Protein 6FSN (pdb70)

Secondary structure (DSSP, 8-state):
--EEEEE---SHHHHHHHHHHHHHHHHT--S-EEEEEEGGGS-HHHHHHHHHHHHHHT-EEEEE--PPPTTSPP-SSHHHHHHHHHHS-TTTSS-TT--EEEEE-TT-EE-S-THHHHTS--TT-SEEEEEPP---GGGGGG-GGGSHHHHHHHTT---EEEEEEEEEHHHHHHTTHHHHHHHHHHHHTTSTTS-TTHHHHHHHHHTTTS-EEE--GGG-B-TTTS-GGGGGG-SEE-----TTT---HHHHHHHH-TTHHHHHHHHHHHHHHHH-

Structure (mmCIF, N/CA/C/O backbone):
data_6FSN
#
_entry.id   6FSN
#
_cell.length_a   118.832
_cell.length_b   118.832
_cell.length_c   68.754
_cell.angle_alpha   90.00
_cell.angle_beta   90.00
_cell.angle_gamma   120.00
#
_symmetry.space_group_name_H-M   'H 3'
#
loop_
_entity.id
_entity.type
_entity.pdbx_description
1 polymer 'UDP-glucose-glycoprotein glucosyltransferase-like protein'
2 non-polymer 2-acetamido-2-deoxy-beta-D-glucopyranose
3 non-polymer 'CALCIUM ION'
4 non-polymer "URIDINE-5'-DIPHOSPHATE-GLUCOSE"
5 non-polymer 1,2-ETHANEDIOL
6 non-polymer 'TRIETHYLENE GLYCOL'
7 water water
#
loop_
_atom_site.group_PDB
_atom_site.id
_atom_site.type_symbol
_atom_site.label_atom_id
_atom_site.label_alt_id
_atom_site.label_comp_id
_atom_site.label_asym_id
_atom_site.label_entity_id
_atom_site.label_seq_id
_atom_site.pdbx_PDB_ins_code
_atom_site.Cartn_x
_atom_site.Cartn_y
_atom_site.Cartn_z
_atom_site.occupancy
_atom_site.B_iso_or_equiv
_atom_site.auth_seq_id
_atom_site.auth_comp_id
_atom_site.auth_asym_id
_atom_site.auth_atom_id
_atom_site.pdbx_PDB_model_num
ATOM 1 N N . ALA A 1 15 ? -49.342 21.627 -5.331 1.00 27.31 1198 ALA A N 1
ATOM 2 C CA . ALA A 1 15 ? -48.615 21.710 -6.593 1.00 25.81 1198 ALA A CA 1
ATOM 3 C C . ALA A 1 15 ? -48.263 20.295 -7.043 1.00 25.97 1198 ALA A C 1
ATOM 4 O O . ALA A 1 15 ? -48.360 19.357 -6.265 1.00 22.55 1198 ALA A O 1
ATOM 10 N N . GLU A 1 16 ? -47.875 20.150 -8.306 1.00 22.97 1199 GLU A N 1
ATOM 11 C CA . GLU A 1 16 ? -47.483 18.844 -8.858 1.00 22.75 1199 GLU A CA 1
ATOM 12 C C . GLU A 1 16 ? -46.113 18.440 -8.282 1.00 22.92 1199 GLU A C 1
ATOM 13 O O . GLU A 1 16 ? -45.915 17.260 -8.043 1.00 20.20 1199 GLU A O 1
ATOM 25 N N . ILE A 1 17 ? -45.165 19.410 -8.134 1.00 18.94 1200 ILE A N 1
ATOM 26 C CA . ILE A 1 17 ? -43.822 19.179 -7.583 1.00 16.46 1200 ILE A CA 1
ATOM 27 C C . ILE A 1 17 ? -43.771 19.957 -6.262 1.00 20.66 1200 ILE A C 1
ATOM 28 O O . ILE A 1 17 ? -44.000 21.170 -6.278 1.00 22.16 1200 ILE A O 1
ATOM 44 N N . ASN A 1 18 ? -43.458 19.280 -5.153 1.00 17.71 1201 ASN A N 1
ATOM 45 C CA . ASN A 1 18 ? -43.247 19.949 -3.855 1.00 17.81 1201 ASN A CA 1
ATOM 46 C C . ASN A 1 18 ? -41.843 19.667 -3.379 1.00 18.78 1201 ASN A C 1
ATOM 47 O O . ASN A 1 18 ? -41.469 18.516 -3.259 1.00 18.23 1201 ASN A O 1
ATOM 58 N N . ILE A 1 19 ? -41.068 20.729 -3.173 1.00 16.58 1202 ILE A N 1
ATOM 59 C CA . ILE A 1 19 ? -39.664 20.612 -2.784 1.00 15.21 1202 ILE A CA 1
ATOM 60 C C . ILE A 1 19 ? -39.471 21.340 -1.469 1.00 18.95 1202 ILE A C 1
ATOM 61 O O . ILE A 1 19 ? -39.949 22.463 -1.367 1.00 19.73 1202 ILE A O 1
ATOM 77 N N . PHE A 1 20 ? -38.722 20.771 -0.529 1.00 15.56 1203 PHE A N 1
ATOM 78 C CA . PHE A 1 20 ? -38.322 21.517 0.647 1.00 16.96 1203 PHE A CA 1
ATOM 79 C C . PHE A 1 20 ? -36.813 21.582 0.694 1.00 19.61 1203 PHE A C 1
ATOM 80 O O . PHE A 1 20 ? -36.094 20.755 0.128 1.00 17.80 1203 PHE A O 1
ATOM 97 N N . SER A 1 21 ? -36.321 22.557 1.429 1.00 18.06 1204 SER A N 1
ATOM 98 C CA . SER A 1 21 ? -34.886 22.717 1.576 1.00 17.13 1204 SER A CA 1
ATOM 99 C C . SER A 1 21 ? -34.641 23.464 2.892 1.00 21.48 1204 SER A C 1
ATOM 100 O O . SER A 1 21 ? -35.582 23.845 3.598 1.00 19.15 1204 SER A O 1
ATOM 108 N N . VAL A 1 22 ? -33.368 23.499 3.277 1.00 19.65 1205 VAL A N 1
ATOM 109 C CA . VAL A 1 22 ? -32.933 24.174 4.504 1.00 18.75 1205 VAL A CA 1
ATOM 110 C C . VAL A 1 22 ? -31.710 24.975 4.111 1.00 21.23 1205 VAL A C 1
ATOM 111 O O . VAL A 1 22 ? -30.879 24.527 3.327 1.00 20.37 1205 VAL A O 1
ATOM 124 N N . ALA A 1 23 ? -31.621 26.204 4.621 1.00 19.53 1206 ALA A N 1
ATOM 125 C CA . ALA A 1 23 ? -30.507 27.101 4.362 1.00 20.14 1206 ALA A CA 1
ATOM 126 C C . ALA A 1 23 ? -30.270 27.953 5.614 1.00 23.65 1206 ALA A C 1
ATOM 127 O O . ALA A 1 23 ? -31.231 28.472 6.198 1.00 23.64 1206 ALA A O 1
ATOM 134 N N . SER A 1 24 ? -28.996 28.114 5.979 1.00 21.72 1207 SER A N 1
ATOM 135 C CA . SER A 1 24 ? -28.580 28.907 7.134 1.00 22.49 1207 SER A CA 1
ATOM 136 C C . SER A 1 24 ? -27.361 29.688 6.676 1.00 26.03 1207 SER A C 1
ATOM 137 O O . SER A 1 24 ? -26.344 29.086 6.379 1.00 27.37 1207 SER A O 1
ATOM 145 N N . GLY A 1 25 ? -27.473 30.998 6.567 1.00 24.50 1208 GLY A N 1
ATOM 146 C CA . GLY A 1 25 ? -26.376 31.836 6.119 1.00 24.85 1208 GLY A CA 1
ATOM 147 C C . GLY A 1 25 ? -26.667 32.459 4.779 1.00 27.68 1208 GLY A C 1
ATOM 148 O O . GLY A 1 25 ? -27.358 31.852 3.942 1.00 25.32 1208 GLY A O 1
ATOM 152 N N . HIS A 1 26 ? -26.114 33.668 4.557 1.00 26.08 1209 HIS A N 1
ATOM 153 C CA A HIS A 1 26 ? -26.274 34.458 3.335 0.50 26.61 1209 HIS A CA 1
ATOM 154 C CA B HIS A 1 26 ? -26.343 34.413 3.321 0.50 25.97 1209 HIS A CA 1
ATOM 155 C C . HIS A 1 26 ? -25.850 33.648 2.094 1.00 26.87 1209 HIS A C 1
ATOM 156 O O . HIS A 1 26 ? -26.530 33.671 1.070 1.00 24.77 1209 HIS A O 1
ATOM 183 N N . LEU A 1 27 ? -24.715 32.953 2.199 1.00 22.94 1210 LEU A N 1
ATOM 184 C CA . LEU A 1 27 ? -24.174 32.155 1.079 1.00 22.71 1210 LEU A CA 1
ATOM 185 C C . LEU A 1 27 ? -25.163 31.051 0.694 1.00 23.73 1210 LEU A C 1
ATOM 186 O O . LEU A 1 27 ? -25.451 30.895 -0.485 1.00 22.69 1210 LEU A O 1
ATOM 202 N N . TYR A 1 28 ? -25.711 30.327 1.675 1.00 20.18 1211 TYR A N 1
ATOM 203 C CA . TYR A 1 28 ? -26.644 29.229 1.372 1.00 19.07 1211 TYR A CA 1
ATOM 204 C C . TYR A 1 28 ? -27.993 29.735 0.948 1.00 21.69 1211 TYR A C 1
ATOM 205 O O . TYR A 1 28 ? -28.640 29.080 0.125 1.00 20.17 1211 TYR A O 1
ATOM 223 N N . GLU A 1 29 ? -28.378 30.957 1.363 1.00 18.64 1212 GLU A N 1
ATOM 224 C CA . GLU A 1 29 ? -29.622 31.565 0.878 1.00 18.29 1212 GLU A CA 1
ATOM 225 C C . GLU A 1 29 ? -29.457 32.021 -0.588 1.00 20.07 1212 GLU A C 1
ATOM 226 O O . GLU A 1 29 ? -30.396 31.897 -1.382 1.00 19.92 1212 GLU A O 1
ATOM 238 N N . ARG A 1 30 ? -28.287 32.534 -0.936 1.00 20.11 1213 ARG A N 1
ATOM 239 C CA . ARG A 1 30 ? -27.942 32.939 -2.295 1.00 20.75 1213 ARG A CA 1
ATOM 240 C C . ARG A 1 30 ? -28.044 31.697 -3.212 1.00 23.14 1213 ARG A C 1
ATOM 241 O O . ARG A 1 30 ? -28.635 31.761 -4.285 1.00 22.40 1213 ARG A O 1
ATOM 262 N N . MET A 1 31 ? -27.493 30.568 -2.751 1.00 20.59 1214 MET A N 1
ATOM 263 C CA . MET A 1 31 ? -27.544 29.327 -3.544 1.00 17.62 1214 MET A CA 1
ATOM 264 C C . MET A 1 31 ? -28.965 28.770 -3.575 1.00 20.43 1214 MET A C 1
ATOM 265 O O . MET A 1 31 ? -29.374 28.213 -4.602 1.00 19.85 1214 MET A O 1
ATOM 279 N N . LEU A 1 32 ? -29.749 28.917 -2.499 1.00 17.72 1215 LEU A N 1
ATOM 280 C CA . LEU A 1 32 ? -31.123 28.452 -2.459 1.00 17.36 1215 LEU A CA 1
ATOM 281 C C . LEU A 1 32 ? -31.964 29.134 -3.540 1.00 19.81 1215 LEU A C 1
ATOM 282 O O . LEU A 1 32 ? -32.765 28.477 -4.213 1.00 19.16 1215 LEU A O 1
ATOM 298 N N . ASN A 1 33 ? -31.777 30.419 -3.754 1.00 18.37 1216 ASN A N 1
ATOM 299 C CA . ASN A 1 33 ? -32.540 31.104 -4.800 1.00 17.90 1216 ASN A CA 1
ATOM 300 C C . ASN A 1 33 ? -32.171 30.540 -6.177 1.00 18.49 1216 ASN A C 1
ATOM 301 O O . ASN A 1 33 ? -33.035 30.384 -7.030 1.00 19.61 1216 ASN A O 1
ATOM 312 N N . ILE A 1 34 ? -30.888 30.286 -6.371 1.00 17.90 1217 ILE A N 1
ATOM 313 C CA . ILE A 1 34 ? -30.381 29.684 -7.608 1.00 17.48 1217 ILE A CA 1
ATOM 314 C C . ILE A 1 34 ? -30.984 28.269 -7.795 1.00 18.95 1217 ILE A C 1
ATOM 315 O O . ILE A 1 34 ? -31.452 27.920 -8.893 1.00 19.64 1217 ILE A O 1
ATOM 331 N N . MET A 1 35 ? -31.006 27.467 -6.747 1.00 17.88 1218 MET A N 1
ATOM 332 C CA . MET A 1 35 ? -31.617 26.134 -6.828 1.00 16.72 1218 MET A CA 1
ATOM 333 C C . MET A 1 35 ? -33.040 26.255 -7.334 1.00 21.26 1218 MET A C 1
ATOM 334 O O . MET A 1 35 ? -33.433 25.555 -8.278 1.00 19.37 1218 MET A O 1
ATOM 348 N N . MET A 1 36 ? -33.829 27.176 -6.752 1.00 18.33 1219 MET A N 1
ATOM 349 C CA . MET A 1 36 ? -35.215 27.349 -7.108 1.00 18.62 1219 MET A CA 1
ATOM 350 C C . MET A 1 36 ? -35.371 27.806 -8.563 1.00 21.95 1219 MET A C 1
ATOM 351 O O . MET A 1 36 ? -36.201 27.228 -9.289 1.00 21.45 1219 MET A O 1
ATOM 365 N N . ALA A 1 37 ? -34.528 28.744 -9.025 1.00 21.71 1220 ALA A N 1
ATOM 366 C CA . ALA A 1 37 ? -34.601 29.189 -10.421 1.00 21.39 1220 ALA A CA 1
ATOM 367 C C . ALA A 1 37 ? -34.269 28.024 -11.352 1.00 23.42 1220 ALA A C 1
ATOM 368 O O . ALA A 1 37 ? -34.926 27.851 -12.385 1.00 24.17 1220 ALA A O 1
ATOM 375 N N . SER A 1 38 ? -33.284 27.202 -10.987 1.00 19.76 1221 SER A N 1
ATOM 376 C CA . SER A 1 38 ? -32.932 26.036 -11.813 1.00 18.78 1221 SER A CA 1
ATOM 377 C C . SER A 1 38 ? -34.070 24.998 -11.928 1.00 21.64 1221 SER A C 1
ATOM 378 O O . SER A 1 38 ? -34.284 24.461 -13.026 1.00 20.79 1221 SER A O 1
ATOM 386 N N . VAL A 1 39 ? -34.819 24.742 -10.860 1.00 18.58 1222 VAL A N 1
ATOM 387 C CA . VAL A 1 39 ? -35.972 23.867 -10.894 1.00 17.56 1222 VAL A CA 1
ATOM 388 C C . VAL A 1 39 ? -37.003 24.422 -11.902 1.00 21.91 1222 VAL A C 1
ATOM 389 O O . VAL A 1 39 ? -37.472 23.700 -12.791 1.00 20.91 1222 VAL A O 1
ATOM 402 N N . MET A 1 40 ? -37.345 25.714 -11.764 1.00 20.57 1223 MET A N 1
ATOM 403 C CA A MET A 1 40 ? -38.417 26.270 -12.574 0.50 19.57 1223 MET A CA 1
ATOM 404 C CA B MET A 1 40 ? -38.321 26.404 -12.621 0.50 18.79 1223 MET A CA 1
ATOM 405 C C . MET A 1 40 ? -37.988 26.426 -14.066 1.00 24.89 1223 MET A C 1
ATOM 406 O O . MET A 1 40 ? -38.876 26.359 -14.918 1.00 27.38 1223 MET A O 1
ATOM 433 N N . HIS A 1 41 ? -36.717 26.566 -14.376 1.00 24.94 1224 HIS A N 1
ATOM 434 C CA . HIS A 1 41 ? -36.294 26.633 -15.783 1.00 26.05 1224 HIS A CA 1
ATOM 435 C C . HIS A 1 41 ? -36.435 25.258 -16.483 1.00 28.30 1224 HIS A C 1
ATOM 436 O O . HIS A 1 41 ? -36.404 25.204 -17.711 1.00 27.25 1224 HIS A O 1
ATOM 450 N N . HIS A 1 42 ? -36.562 24.167 -15.706 1.00 22.55 1225 HIS A N 1
ATOM 451 C CA . HIS A 1 42 ? -36.603 22.805 -16.245 1.00 20.20 1225 HIS A CA 1
ATOM 452 C C . HIS A 1 42 ? -37.908 22.095 -16.090 1.00 23.41 1225 HIS A C 1
ATOM 453 O O . HIS A 1 42 ? -37.958 20.902 -16.356 1.00 22.93 1225 HIS A O 1
ATOM 467 N N . THR A 1 43 ? -38.990 22.787 -15.774 1.00 22.28 1226 THR A N 1
ATOM 468 C C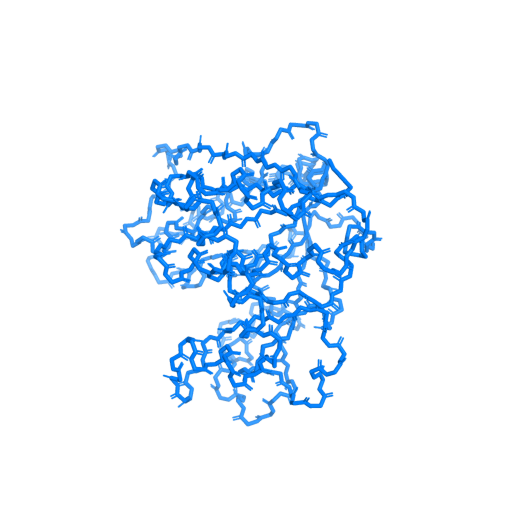A . THR A 1 43 ? -40.298 22.170 -15.680 1.00 22.46 1226 THR A CA 1
ATOM 469 C C . THR A 1 43 ? -41.404 23.170 -16.035 1.00 29.54 1226 THR A C 1
ATOM 470 O O . THR A 1 43 ? -41.240 24.378 -15.819 1.00 30.89 1226 THR A O 1
ATOM 481 N N . ASN A 1 44 ? -42.513 22.653 -16.580 1.00 26.99 1227 ASN A N 1
ATOM 482 C CA . ASN A 1 44 ? -43.744 23.397 -16.818 1.00 26.33 1227 ASN A CA 1
ATOM 483 C C . ASN A 1 44 ? -44.818 22.912 -15.865 1.00 29.30 1227 ASN A C 1
ATOM 484 O O . ASN A 1 44 ? -45.941 23.424 -15.897 1.00 31.84 1227 ASN A O 1
ATOM 494 N N . HIS A 1 45 ? -44.489 21.948 -14.971 1.00 23.91 1228 HIS A N 1
ATOM 495 C CA . HIS A 1 45 ? -45.427 21.477 -13.986 1.00 23.80 1228 HIS A CA 1
ATOM 496 C C . HIS A 1 45 ? -45.475 22.525 -12.881 1.00 25.17 1228 HIS A C 1
ATOM 497 O O . HIS A 1 45 ? -44.575 23.371 -12.802 1.00 26.22 1228 HIS A O 1
ATOM 511 N N . THR A 1 46 ? -46.528 22.498 -12.067 1.00 22.88 1229 THR A N 1
ATOM 512 C CA . THR A 1 46 ? -46.670 23.490 -10.997 1.00 22.31 1229 THR A CA 1
ATOM 513 C C . THR A 1 46 ? -45.702 23.104 -9.862 1.00 25.13 1229 THR A C 1
ATOM 514 O O . THR A 1 46 ? -45.550 21.912 -9.540 1.00 21.98 1229 THR A O 1
ATOM 525 N N . VAL A 1 47 ? -45.081 24.126 -9.229 1.00 22.09 1230 VAL A N 1
ATOM 526 C CA . VAL A 1 47 ? -44.117 23.887 -8.145 1.00 21.39 1230 VAL A CA 1
ATOM 527 C C . VAL A 1 47 ? -44.460 24.686 -6.915 1.00 24.56 1230 VAL A C 1
ATOM 528 O O . VAL A 1 47 ? -44.815 25.867 -7.029 1.00 25.36 1230 VAL A O 1
ATOM 541 N N . LYS A 1 48 ? -44.299 24.057 -5.747 1.00 20.93 1231 LYS A N 1
ATOM 5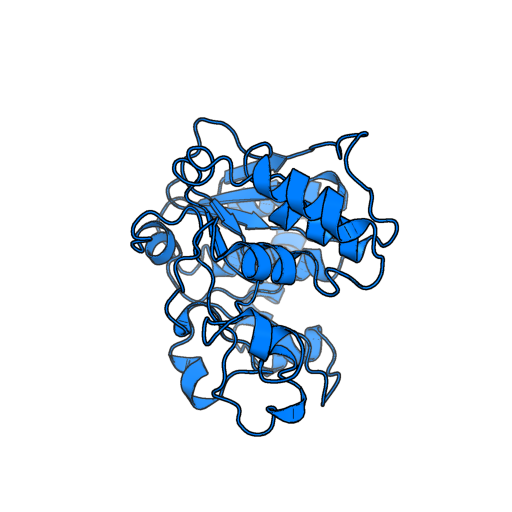42 C CA . LYS A 1 48 ? -44.379 24.714 -4.434 1.00 19.87 1231 LYS A CA 1
ATOM 543 C C . LYS A 1 48 ? -43.091 24.387 -3.658 1.00 23.74 1231 LYS A C 1
ATOM 544 O O . LYS A 1 48 ? -42.753 23.209 -3.497 1.00 20.68 1231 LYS A O 1
ATOM 563 N N . PHE A 1 49 ? -42.425 25.426 -3.130 1.00 20.03 1232 PHE A N 1
ATOM 564 C CA . PHE A 1 49 ? -41.219 25.287 -2.290 1.00 19.53 1232 PHE A CA 1
ATOM 565 C C . PHE A 1 49 ? -41.623 25.461 -0.842 1.00 22.95 1232 PHE A C 1
ATOM 566 O O . PHE A 1 49 ? -42.419 26.342 -0.543 1.00 23.68 1232 PHE A O 1
ATOM 583 N N . TRP A 1 50 ? -41.096 24.629 0.038 1.00 19.10 1233 TRP A N 1
ATOM 584 C CA . TRP A 1 50 ? -41.356 24.661 1.479 1.00 20.80 1233 TRP A CA 1
ATOM 585 C C . TRP A 1 50 ? -40.052 24.947 2.199 1.00 24.05 1233 TRP A C 1
ATOM 586 O O . TRP A 1 50 ? -39.040 24.300 1.932 1.00 22.32 1233 TRP A O 1
ATOM 607 N N . PHE A 1 51 ? -40.058 25.904 3.126 1.00 22.14 1234 PHE A N 1
ATOM 608 C CA . PHE A 1 51 ? -38.827 26.293 3.834 1.00 22.08 1234 PHE A CA 1
ATOM 609 C C . PHE A 1 51 ? -38.875 26.024 5.332 1.00 24.18 1234 PHE A C 1
ATOM 610 O O . PHE A 1 51 ? -39.890 26.269 5.961 1.00 22.13 1234 PHE A O 1
ATOM 627 N N . ILE A 1 52 ? -37.740 25.619 5.917 1.00 20.88 1235 ILE A N 1
ATOM 628 C CA . ILE A 1 52 ? -37.588 25.469 7.365 1.00 20.42 1235 ILE A CA 1
ATOM 629 C C . ILE A 1 52 ? -37.310 26.895 7.826 1.00 22.67 1235 ILE A C 1
ATOM 630 O O . ILE A 1 52 ? -36.206 27.416 7.707 1.00 21.67 1235 ILE A O 1
ATOM 646 N N . GLU A 1 53 ? -38.367 27.535 8.284 1.00 21.77 1236 GLU A N 1
ATOM 647 C CA . GLU A 1 53 ? -38.420 28.958 8.541 1.00 22.02 1236 GLU A CA 1
ATOM 648 C C . GLU A 1 53 ? -37.402 29.546 9.520 1.00 22.69 1236 GLU A C 1
ATOM 649 O O . GLU A 1 53 ? -36.862 30.619 9.242 1.00 20.93 1236 GLU A O 1
ATOM 661 N N . GLN A 1 54 ? -37.198 28.895 10.651 1.00 22.48 1237 GLN A N 1
ATOM 662 C CA . GLN A 1 54 ? -36.409 29.518 11.727 1.00 22.49 1237 GLN A CA 1
ATOM 663 C C . GLN A 1 54 ? -34.968 29.803 11.391 1.00 23.44 1237 GLN A C 1
ATOM 664 O O . GLN A 1 54 ? -34.362 30.637 12.050 1.00 22.37 1237 GLN A O 1
ATOM 678 N N . PHE A 1 55 ? -34.384 29.124 10.403 1.00 19.48 1238 PHE A N 1
ATOM 679 C CA . PHE A 1 55 ? -33.011 29.376 10.037 1.00 19.02 1238 PHE A CA 1
ATOM 680 C C . PHE A 1 55 ? -32.803 30.524 9.058 1.00 18.87 1238 PHE A C 1
ATOM 681 O O . PHE A 1 55 ? -31.673 30.933 8.828 1.00 19.53 1238 PHE A O 1
ATOM 698 N N . LEU A 1 56 ? -33.874 30.992 8.422 1.00 18.94 1239 LEU A N 1
ATOM 699 C CA . LEU A 1 56 ? -33.775 31.992 7.375 1.00 17.97 1239 LEU A CA 1
ATOM 700 C C . LEU A 1 56 ? -33.640 33.421 7.896 1.00 19.38 1239 LEU A C 1
ATOM 701 O O . LEU A 1 56 ? -34.152 33.725 8.968 1.00 19.09 1239 LEU A O 1
ATOM 717 N N . SER A 1 57 ? -33.027 34.263 7.091 1.00 17.51 1240 SER A N 1
ATOM 718 C CA . SER A 1 57 ? -32.831 35.687 7.392 1.00 16.66 1240 SER A CA 1
ATOM 719 C C . SER A 1 57 ? -34.111 36.442 7.066 1.00 23.28 1240 SER A C 1
ATOM 720 O O . SER A 1 57 ? -34.856 36.086 6.149 1.00 22.29 1240 SER A O 1
ATOM 728 N N . PRO A 1 58 ? -34.329 37.600 7.714 1.00 19.13 1241 PRO A N 1
ATOM 729 C CA . PRO A 1 58 ? -35.476 38.442 7.317 1.00 18.26 1241 PRO A CA 1
ATOM 730 C C . PRO A 1 58 ? -35.400 38.891 5.864 1.00 18.61 1241 PRO A C 1
ATOM 731 O O . PRO A 1 58 ? -36.448 39.031 5.233 1.00 20.60 1241 PRO A O 1
ATOM 742 N N . SER A 1 59 ? -34.232 39.176 5.343 1.00 18.79 1242 SER A N 1
ATOM 743 C CA . SER A 1 59 ? -34.118 39.593 3.953 1.00 19.64 1242 SER A CA 1
ATOM 744 C C . SER A 1 59 ? -34.578 38.510 2.976 1.00 23.49 1242 SER A C 1
ATOM 745 O O . SER A 1 59 ? -35.195 38.845 1.959 1.00 22.64 1242 SER A O 1
ATOM 753 N N . PHE A 1 60 ? -34.274 37.239 3.271 1.00 22.33 1243 PHE A N 1
ATOM 754 C CA . PHE A 1 60 ? -34.673 36.170 2.367 1.00 21.01 1243 PHE A CA 1
ATOM 755 C C . PHE A 1 60 ? -36.162 36.039 2.358 1.00 24.15 1243 PHE A C 1
ATOM 756 O O . PHE A 1 60 ? -36.771 35.978 1.284 1.00 23.40 1243 PHE A O 1
ATOM 773 N N . LYS A 1 61 ? -36.762 36.026 3.551 1.00 22.55 1244 LYS A N 1
ATOM 774 C CA . LYS A 1 61 ? -38.199 35.876 3.737 1.00 22.83 1244 LYS A CA 1
ATOM 775 C C . LYS A 1 61 ? -38.955 37.040 3.097 1.00 28.67 1244 LYS A C 1
ATOM 776 O O . LYS A 1 61 ? -40.056 36.837 2.575 1.00 30.11 1244 LYS A O 1
ATOM 795 N N . ASP A 1 62 ? -38.347 38.228 3.042 1.00 24.09 1245 ASP A N 1
ATOM 796 C CA . ASP A 1 62 ? -38.969 39.368 2.378 1.00 24.01 1245 ASP A CA 1
ATOM 797 C C . ASP A 1 62 ? -38.896 39.244 0.872 1.00 27.08 1245 ASP A C 1
ATOM 798 O O . ASP A 1 62 ? -39.790 39.733 0.177 1.00 23.85 1245 ASP A O 1
ATOM 807 N N . PHE A 1 63 ? -37.790 38.677 0.355 1.00 25.42 1246 PHE A N 1
ATOM 808 C CA . PHE A 1 63 ? -37.597 38.551 -1.083 1.00 25.25 1246 PHE A CA 1
ATOM 809 C C . PHE A 1 63 ? -38.360 37.377 -1.720 1.00 26.23 1246 PHE A C 1
ATOM 810 O O . PHE A 1 63 ? -38.685 37.457 -2.910 1.00 26.21 1246 PHE A O 1
ATOM 827 N N . ILE A 1 64 ? -38.684 36.329 -0.950 1.00 23.08 1247 ILE A N 1
ATOM 828 C CA . ILE A 1 64 ? -39.298 35.115 -1.518 1.00 23.91 1247 ILE A CA 1
ATOM 829 C C . ILE A 1 64 ? -40.622 35.418 -2.295 1.00 28.93 1247 ILE A C 1
ATOM 830 O O . ILE A 1 64 ? -40.786 34.842 -3.373 1.00 26.73 1247 ILE A O 1
ATOM 846 N N . PRO A 1 65 ? -41.529 36.344 -1.903 1.00 26.29 1248 PRO A N 1
ATOM 847 C CA . PRO A 1 65 ? -42.676 36.623 -2.789 1.00 25.49 1248 PRO A CA 1
ATOM 848 C C . PRO A 1 65 ? -42.295 37.181 -4.170 1.00 27.64 1248 PRO A C 1
ATOM 849 O O . PRO A 1 65 ? -43.013 36.925 -5.139 1.00 27.73 1248 PRO A O 1
ATOM 860 N N . HIS A 1 66 ? -41.187 37.911 -4.279 1.00 23.94 1249 HIS A N 1
ATOM 861 C CA . HIS A 1 66 ? -40.677 38.454 -5.535 1.00 26.09 1249 HIS A CA 1
ATOM 862 C C . HIS A 1 66 ? -40.154 37.315 -6.403 1.00 29.64 1249 HIS A C 1
ATOM 863 O O . HIS A 1 66 ? -40.466 37.271 -7.598 1.00 28.76 1249 HIS A O 1
ATOM 877 N N . MET A 1 67 ? -39.402 36.372 -5.795 1.00 26.50 1250 MET A N 1
ATOM 878 C CA . MET A 1 67 ? -38.950 35.186 -6.519 1.00 23.83 1250 MET A CA 1
ATOM 879 C C . MET A 1 67 ? -40.172 34.414 -7.015 1.00 26.99 1250 MET A C 1
ATOM 880 O O . MET A 1 67 ? -40.199 34.001 -8.176 1.00 25.92 1250 MET A O 1
ATOM 894 N N . ALA A 1 68 ? -41.170 34.207 -6.140 1.00 25.59 1251 ALA A N 1
ATOM 895 C CA . ALA A 1 68 ? -42.378 33.447 -6.442 1.00 27.10 1251 ALA A CA 1
ATOM 896 C C . ALA A 1 68 ? -43.153 34.023 -7.621 1.00 32.27 1251 ALA A C 1
ATOM 897 O O . ALA A 1 68 ? -43.536 33.276 -8.532 1.00 31.59 1251 ALA A O 1
ATOM 904 N N . ALA A 1 69 ? -43.289 35.356 -7.675 1.00 29.44 1252 ALA A N 1
ATOM 905 C CA . ALA A 1 69 ? -44.002 36.009 -8.769 1.00 29.39 1252 ALA A CA 1
ATOM 906 C C . ALA A 1 69 ? -43.211 35.995 -10.087 1.00 34.09 1252 ALA A C 1
ATOM 907 O O . ALA A 1 69 ? -43.825 35.867 -11.144 1.00 36.39 1252 ALA A O 1
ATOM 914 N N . GLU A 1 70 ? -41.872 36.128 -10.044 1.00 28.96 1253 GLU A N 1
ATOM 915 C CA . GLU A 1 70 ? -41.022 36.130 -11.241 1.00 28.74 1253 GLU A CA 1
ATOM 916 C C . GLU A 1 70 ? -40.899 34.751 -11.876 1.00 32.89 1253 GLU A C 1
ATOM 917 O O . GLU A 1 70 ? -40.877 34.635 -13.104 1.00 32.28 1253 GLU A O 1
ATOM 929 N N . TYR A 1 71 ? -40.694 33.732 -11.038 1.00 29.22 1254 TYR A N 1
ATOM 930 C CA . TYR A 1 71 ? -40.478 32.355 -11.483 1.00 28.59 1254 TYR A CA 1
ATOM 931 C C . TYR A 1 71 ? -41.746 31.515 -11.527 1.00 34.39 1254 TYR A C 1
ATOM 932 O O . TYR A 1 71 ? -41.726 30.410 -12.072 1.00 36.57 1254 TYR A O 1
ATOM 950 N N . GLY A 1 72 ? -42.836 32.028 -10.984 1.00 30.37 1255 GLY A N 1
ATOM 951 C CA . GLY A 1 72 ? -44.125 31.364 -11.029 1.00 29.55 1255 GLY A CA 1
ATOM 952 C C . GLY A 1 72 ? -44.283 30.136 -10.173 1.00 32.17 1255 GLY A C 1
ATOM 953 O O . GLY A 1 72 ? -44.712 29.091 -10.669 1.00 33.18 1255 GLY A O 1
ATOM 957 N N . PHE A 1 73 ? -43.937 30.240 -8.880 1.00 26.57 1256 PHE A N 1
ATOM 958 C CA . PHE A 1 73 ? -44.099 29.141 -7.931 1.00 24.31 1256 PHE A CA 1
ATOM 959 C C . PHE A 1 73 ? -44.819 29.618 -6.705 1.00 27.90 1256 PHE A C 1
ATOM 960 O O . PHE A 1 73 ? -44.903 30.822 -6.489 1.00 28.61 1256 PHE A O 1
ATOM 977 N N . LYS A 1 74 ? -45.373 28.695 -5.950 1.00 23.03 1257 LYS A N 1
ATOM 978 C CA . LYS A 1 74 ? -46.013 28.924 -4.655 1.00 25.28 1257 LYS A CA 1
ATOM 979 C C . LYS A 1 74 ? -44.984 28.567 -3.606 1.00 27.90 1257 LYS A C 1
ATOM 980 O O . LYS A 1 74 ? -43.973 27.930 -3.922 1.00 25.81 1257 LYS A O 1
ATOM 999 N N . TYR A 1 75 ? -45.231 28.960 -2.355 1.00 25.00 1258 TYR A N 1
ATOM 1000 C CA . TYR A 1 75 ? -44.344 28.588 -1.254 1.00 25.96 1258 TYR A CA 1
ATOM 1001 C C . TYR A 1 75 ? -45.024 28.615 0.094 1.00 30.04 1258 TYR A C 1
ATOM 1002 O O . TYR A 1 75 ? -46.075 29.228 0.238 1.00 29.92 1258 TYR A O 1
ATOM 1020 N N . GLU A 1 76 ? -44.397 27.983 1.084 1.00 25.48 1259 GLU A N 1
ATOM 1021 C CA . GLU A 1 76 ? -44.890 27.956 2.461 1.00 25.95 1259 GLU A CA 1
ATOM 1022 C C . GLU A 1 76 ? -43.742 27.819 3.456 1.00 27.25 1259 GLU A C 1
ATOM 1023 O O . GLU A 1 76 ? -42.803 27.040 3.255 1.00 25.88 1259 GLU A O 1
ATOM 1035 N N . MET A 1 77 ? -43.857 28.531 4.584 1.00 25.74 1260 MET A N 1
ATOM 1036 C CA . MET A 1 77 ? -42.853 28.504 5.665 1.00 26.12 1260 MET A CA 1
ATOM 1037 C C . MET A 1 77 ? -43.305 27.520 6.722 1.00 33.17 1260 MET A C 1
ATOM 1038 O O . MET A 1 77 ? -44.449 27.628 7.163 1.00 35.18 1260 MET A O 1
ATOM 1052 N N . VAL A 1 78 ? -42.441 26.584 7.163 1.00 30.69 1261 VAL A N 1
ATOM 1053 C CA . VAL A 1 78 ? -42.809 25.645 8.233 1.00 31.37 1261 VAL A CA 1
ATOM 1054 C C . VAL A 1 78 ? -41.954 25.936 9.485 1.00 34.65 1261 VAL A C 1
ATOM 1055 O O . VAL A 1 78 ? -40.745 26.053 9.352 1.00 31.72 1261 VAL A O 1
ATOM 1068 N N . THR A 1 79 ? -42.589 26.198 10.662 1.00 34.56 1262 THR A N 1
ATOM 1069 C CA . THR A 1 79 ? -41.886 26.500 11.925 1.00 34.74 1262 THR A CA 1
ATOM 1070 C C . THR A 1 79 ? -42.264 25.400 12.903 1.00 39.19 1262 THR A C 1
ATOM 1071 O O . THR A 1 79 ? -43.366 25.418 13.443 1.00 41.04 1262 THR A O 1
ATOM 1082 N N . TYR A 1 80 ? -41.388 24.405 13.079 1.00 34.68 1263 TYR A N 1
ATOM 1083 C CA . TYR A 1 80 ? -41.652 23.259 13.937 1.00 33.44 1263 TYR A CA 1
ATOM 1084 C C . TYR A 1 80 ? -40.634 23.237 15.062 1.00 37.73 1263 TYR A C 1
ATOM 1085 O O . TYR A 1 80 ? -39.432 23.284 14.806 1.00 36.47 1263 TYR A O 1
ATOM 1103 N N . LYS A 1 81 ? -41.108 23.186 16.313 1.00 34.28 1264 LYS A N 1
ATOM 1104 C CA . LYS A 1 81 ? -40.218 23.226 17.465 1.00 34.07 1264 LYS A CA 1
ATOM 1105 C C . LYS A 1 81 ? -39.698 21.839 17.799 1.00 34.02 1264 LYS A C 1
ATOM 1106 O O . LYS A 1 81 ? -40.465 20.878 17.813 1.00 32.23 1264 LYS A O 1
ATOM 1125 N N . TRP A 1 82 ? -38.385 21.736 18.088 1.00 28.58 1265 TRP A N 1
ATOM 1126 C CA . TRP A 1 82 ? -37.749 20.479 18.467 1.00 26.86 1265 TRP A CA 1
ATOM 1127 C C . TRP A 1 82 ? -38.403 19.928 19.744 1.00 30.21 1265 TRP A C 1
ATOM 1128 O O . TRP A 1 82 ? -38.390 20.617 20.767 1.00 30.39 1265 TRP A O 1
ATOM 1149 N N . PRO A 1 83 ? -38.978 18.706 19.710 1.00 25.26 1266 PRO A N 1
ATOM 1150 C CA . PRO A 1 83 ? -39.618 18.137 20.914 1.00 25.37 1266 PRO A CA 1
ATOM 1151 C C . PRO A 1 83 ? -38.677 18.066 22.112 1.00 28.87 1266 PRO A C 1
ATOM 1152 O O . PRO A 1 83 ? -37.551 17.595 21.979 1.00 28.30 1266 PRO A O 1
ATOM 1163 N N . HIS A 1 84 ? -39.152 18.489 23.290 1.00 27.18 1267 HIS A N 1
ATOM 1164 C CA . HIS A 1 84 ? -38.316 18.494 24.509 1.00 27.94 1267 HIS A CA 1
ATOM 1165 C C . HIS A 1 84 ? -37.745 17.128 24.895 1.00 28.24 1267 HIS A C 1
ATOM 1166 O O . HIS A 1 84 ? -36.623 17.052 25.384 1.00 27.72 1267 HIS A O 1
ATOM 1180 N N . TRP A 1 85 ? -38.489 16.035 24.660 1.00 23.30 1268 TRP A N 1
ATOM 1181 C CA . TRP A 1 85 ? -37.982 14.712 24.988 1.00 23.96 1268 TRP A CA 1
ATOM 1182 C C . TRP A 1 85 ? -36.782 14.263 24.149 1.00 24.63 1268 TRP A C 1
ATOM 1183 O O . TRP A 1 85 ? -36.015 13.421 24.582 1.00 24.76 1268 TRP A O 1
ATOM 1204 N N . LEU A 1 86 ? -36.719 14.730 22.897 1.00 24.86 1269 LEU A N 1
ATOM 1205 C CA . LEU A 1 86 ? -35.783 14.273 21.883 1.00 23.63 1269 LEU A CA 1
ATOM 1206 C C . LEU A 1 86 ? -34.420 14.904 22.050 1.00 26.23 1269 LEU A C 1
ATOM 1207 O O . LEU A 1 86 ? -34.331 16.115 22.107 1.00 24.99 1269 LEU A O 1
ATOM 1223 N N . ARG A 1 87 ? -33.367 14.092 22.097 1.00 23.05 1270 ARG A N 1
ATOM 1224 C CA . ARG A 1 87 ? -32.008 14.590 22.343 1.00 22.94 1270 ARG A CA 1
ATOM 1225 C C . ARG A 1 87 ? -31.682 15.726 21.414 1.00 26.81 1270 ARG A C 1
ATOM 1226 O O . ARG A 1 87 ? -31.869 15.575 20.209 1.00 24.03 1270 ARG A O 1
ATOM 1247 N N . GLN A 1 88 ? -31.299 16.889 21.958 1.00 24.03 1271 GLN A N 1
ATOM 1248 C CA . GLN A 1 88 ? -30.972 18.090 21.164 1.00 24.43 1271 GLN A CA 1
ATOM 1249 C C . GLN A 1 88 ? -29.553 18.026 20.623 1.00 25.74 1271 GLN A C 1
ATOM 1250 O O . GLN A 1 88 ? -28.743 17.218 21.066 1.00 26.81 1271 GLN A O 1
ATOM 1264 N N . GLN A 1 89 ? -29.263 18.881 19.653 1.00 21.78 1272 GLN A N 1
ATOM 1265 C CA . GLN A 1 89 ? -27.942 18.989 19.051 1.00 21.67 1272 GLN A CA 1
ATOM 1266 C C . GLN A 1 89 ? -27.422 20.380 19.325 1.00 27.97 1272 GLN A C 1
ATOM 1267 O O . GLN A 1 89 ? -28.027 21.362 18.882 1.00 27.56 1272 GL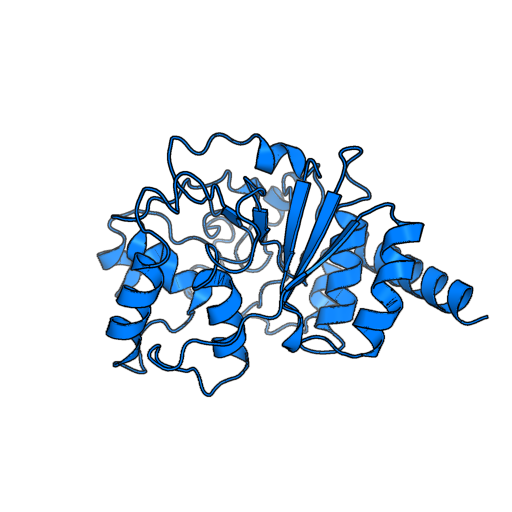N A O 1
ATOM 1281 N N . LYS A 1 90 ? -26.303 20.470 20.072 1.00 25.61 1273 LYS A N 1
ATOM 1282 C CA . LYS A 1 90 ? -25.746 21.784 20.413 1.00 26.48 1273 LYS A CA 1
ATOM 1283 C C . LYS A 1 90 ? -25.073 22.471 19.202 1.00 31.29 1273 LYS A C 1
ATOM 1284 O O . LYS A 1 90 ? -25.068 23.698 19.150 1.00 31.49 1273 LYS A O 1
ATOM 1303 N N . GLU A 1 91 ? -24.563 21.693 18.221 1.00 27.55 1274 GLU A N 1
ATOM 1304 C CA . GLU A 1 91 ? -23.917 22.226 17.000 1.00 28.21 1274 GLU A CA 1
ATOM 1305 C C . GLU A 1 91 ? -25.025 22.613 15.994 1.00 29.64 1274 GLU A C 1
ATOM 1306 O O . GLU A 1 91 ? -25.863 21.752 15.692 1.00 24.69 1274 GLU A O 1
ATOM 1318 N N . LYS A 1 92 ? -25.070 23.889 15.510 1.00 26.01 1275 LYS A N 1
ATOM 1319 C CA . LYS A 1 92 ? -26.115 24.353 14.585 1.00 25.42 1275 LYS A CA 1
ATOM 1320 C C . LYS A 1 92 ? -26.180 23.456 13.335 1.00 26.68 1275 LYS A C 1
ATOM 1321 O O . LYS A 1 92 ? -27.275 23.117 12.896 1.00 23.59 1275 LYS A O 1
ATOM 1340 N N . GLN A 1 93 ? -25.029 23.058 12.787 1.00 24.83 1276 GLN A N 1
ATOM 1341 C CA . GLN A 1 93 ? -24.986 22.173 11.617 1.00 24.75 1276 GLN A CA 1
ATOM 1342 C C . GLN A 1 93 ? -25.772 20.875 11.870 1.00 25.77 1276 GLN A C 1
ATOM 1343 O O . GLN A 1 93 ? -26.515 20.413 10.994 1.00 22.42 1276 GLN A O 1
ATOM 1357 N N . ARG A 1 94 ? -25.573 20.264 13.031 1.00 20.83 1277 ARG A N 1
ATOM 1358 C CA . ARG A 1 94 ? -26.253 19.028 13.400 1.00 20.55 1277 ARG A CA 1
ATOM 1359 C C . ARG A 1 94 ? -27.735 19.243 13.681 1.00 23.30 1277 ARG A C 1
ATOM 1360 O O . ARG A 1 94 ? -28.545 18.380 13.335 1.00 20.98 1277 ARG A O 1
ATOM 1381 N N . GLU A 1 95 ? -28.120 20.388 14.224 1.00 19.32 1278 GLU A N 1
ATOM 1382 C CA . GLU A 1 95 ? -29.522 20.700 14.447 1.00 18.66 1278 GLU A CA 1
ATOM 1383 C C . GLU A 1 95 ? -30.226 20.806 13.076 1.00 22.37 1278 GLU A C 1
ATOM 1384 O O . GLU A 1 95 ? -31.310 20.254 12.903 1.00 20.26 1278 GLU A O 1
ATOM 1396 N N . ILE A 1 96 ? -29.600 21.478 12.110 1.00 19.86 1279 ILE A N 1
ATOM 1397 C CA . ILE A 1 96 ? -30.148 21.620 10.753 1.00 19.21 1279 ILE A CA 1
ATOM 1398 C C . ILE A 1 96 ? -30.259 20.222 10.111 1.00 19.82 1279 ILE A C 1
ATOM 1399 O O . ILE A 1 96 ? -31.300 19.921 9.523 1.00 20.05 1279 ILE A O 1
ATOM 1415 N N . TRP A 1 97 ? -29.261 19.346 10.281 1.00 18.21 1280 TRP A N 1
ATOM 1416 C CA . TRP A 1 97 ? -29.384 17.960 9.804 1.00 19.65 1280 TRP A CA 1
ATOM 1417 C C . TRP A 1 97 ? -30.566 17.249 10.456 1.00 21.83 1280 TRP A C 1
ATOM 1418 O O . TRP A 1 97 ? -31.249 16.448 9.796 1.00 19.77 1280 TRP A O 1
ATOM 1439 N N . GLY A 1 98 ? -30.782 17.462 11.744 1.00 19.60 1281 GLY A N 1
ATOM 1440 C CA . GLY A 1 98 ? -31.950 16.870 12.395 1.00 18.60 1281 GLY A CA 1
ATOM 1441 C C . GLY A 1 98 ? -33.265 17.322 11.751 1.00 22.44 1281 GLY A C 1
ATOM 1442 O O . GLY A 1 98 ? -34.184 16.519 11.540 1.00 20.69 1281 GLY A O 1
ATOM 1446 N N . TYR A 1 99 ? -33.383 18.596 11.374 1.00 17.49 1282 TYR A N 1
ATOM 1447 C CA . TYR A 1 99 ? -34.579 19.096 10.712 1.00 17.28 1282 TYR A CA 1
ATOM 1448 C C . TYR A 1 99 ? -34.804 18.490 9.322 1.00 20.86 1282 TYR A C 1
ATOM 1449 O O . TYR A 1 99 ? -35.933 18.523 8.858 1.00 20.07 1282 TYR A O 1
ATOM 1467 N N . LYS A 1 100 ? -33.754 18.021 8.666 1.00 17.60 1283 LYS A N 1
ATOM 1468 C CA . LYS A 1 100 ? -33.916 17.390 7.354 1.00 16.07 1283 LYS A CA 1
ATOM 1469 C C . LYS A 1 100 ? -34.541 16.016 7.490 1.00 20.53 1283 LYS A C 1
ATOM 1470 O O . LYS A 1 100 ? -35.320 15.608 6.627 1.00 17.76 1283 LYS A O 1
ATOM 1489 N N . ILE A 1 101 ? -34.186 15.264 8.521 1.00 17.08 1284 ILE A N 1
ATOM 1490 C CA . ILE A 1 101 ? -34.549 13.856 8.592 1.00 16.43 1284 ILE A CA 1
ATOM 1491 C C . ILE A 1 101 ? -35.492 13.419 9.713 1.00 19.04 1284 ILE A C 1
ATOM 1492 O O . ILE A 1 101 ? -36.137 12.389 9.541 1.00 19.07 1284 ILE A O 1
ATOM 1508 N N . LEU A 1 102 ? -35.583 14.128 10.824 1.00 18.06 1285 LEU A N 1
ATOM 1509 C CA . LEU A 1 102 ? -36.378 13.653 11.963 1.00 17.45 1285 LEU A CA 1
ATOM 1510 C C . LEU A 1 102 ? -37.844 14.003 11.969 1.00 20.43 1285 LEU A C 1
ATOM 1511 O O . LEU A 1 102 ? -38.560 13.370 12.742 1.00 20.06 1285 LEU A O 1
ATOM 1527 N N . PHE A 1 103 ? -38.330 14.968 11.182 1.00 18.82 1286 PHE A N 1
ATOM 1528 C CA . PHE A 1 103 ? -39.681 15.498 11.273 1.00 19.31 1286 PHE A CA 1
ATOM 1529 C C . PHE A 1 103 ? -40.473 15.454 9.951 1.00 17.00 1286 PHE A C 1
ATOM 1530 O O . PHE A 1 103 ? -41.327 16.287 9.728 1.00 19.91 1286 PHE A O 1
ATOM 1547 N N . LEU A 1 104 ? -40.190 14.476 9.093 1.00 18.01 1287 LEU A N 1
ATOM 1548 C CA . LEU A 1 104 ? -40.818 14.443 7.764 1.00 17.52 1287 LEU A CA 1
ATOM 1549 C C . LEU A 1 104 ? -42.339 14.261 7.799 1.00 22.02 1287 LEU A C 1
ATOM 1550 O O . LEU A 1 104 ? -43.036 14.818 6.960 1.00 23.42 1287 LEU A O 1
ATOM 1566 N N . ASP A 1 105 ? -42.839 13.612 8.851 1.00 21.03 1288 ASP A N 1
ATOM 1567 C CA . ASP A 1 105 ? -44.277 13.417 9.060 1.00 22.28 1288 ASP A CA 1
ATOM 1568 C C . ASP A 1 105 ? -44.999 14.575 9.721 1.00 26.67 1288 ASP A C 1
ATOM 1569 O O . ASP A 1 105 ? -46.230 14.611 9.678 1.00 28.30 1288 ASP A O 1
ATOM 1578 N N . VAL A 1 106 ? -44.277 15.529 10.318 1.00 23.78 1289 VAL A N 1
ATOM 1579 C CA . VAL A 1 106 ? -44.891 16.650 11.058 1.00 24.59 1289 VAL A CA 1
ATOM 1580 C C . VAL A 1 106 ? -44.658 18.028 10.441 1.00 26.95 1289 VAL A C 1
ATOM 1581 O O . VAL A 1 106 ? -45.381 18.977 10.777 1.00 28.48 1289 VAL A O 1
ATOM 1594 N N . LEU A 1 107 ? -43.692 18.176 9.518 1.00 21.10 1290 LEU A N 1
ATOM 1595 C CA . LEU A 1 107 ? -43.462 19.452 8.883 1.00 21.22 1290 LEU A CA 1
ATOM 1596 C C . LEU A 1 107 ? -44.529 19.848 7.868 1.00 21.12 1290 LEU A C 1
ATOM 1597 O O . LEU A 1 107 ? -44.714 21.031 7.603 1.00 23.67 1290 LEU A O 1
ATOM 1613 N N . PHE A 1 108 ? -45.138 18.851 7.209 1.00 20.98 1291 PHE A N 1
ATOM 1614 C CA . PHE A 1 108 ? -46.027 19.102 6.080 1.00 20.27 1291 PHE A CA 1
ATOM 1615 C C . PHE A 1 108 ? -47.454 18.722 6.410 1.00 26.52 1291 PHE A C 1
ATOM 1616 O O . PHE A 1 108 ? -47.680 17.825 7.221 1.00 25.78 1291 PHE A O 1
ATOM 1633 N N . PRO A 1 109 ? -48.410 19.352 5.710 1.00 26.34 1292 PRO A N 1
ATOM 1634 C CA . PRO A 1 109 ? -49.815 19.035 5.985 1.00 27.74 1292 PRO A CA 1
ATOM 1635 C C . PRO A 1 109 ? -50.150 17.644 5.518 1.00 30.54 1292 PRO A C 1
ATOM 1636 O O . PRO A 1 109 ? -49.507 17.133 4.584 1.00 26.62 1292 PRO A O 1
ATOM 1647 N N . LEU A 1 110 ? -51.142 17.024 6.168 1.00 28.17 1293 LEU A N 1
ATOM 1648 C CA . LEU A 1 110 ? -51.608 15.684 5.840 1.00 28.24 1293 LEU A CA 1
ATOM 1649 C C . LEU A 1 110 ? -52.134 15.619 4.411 1.00 27.57 1293 LEU A C 1
ATOM 1650 O O . LEU A 1 110 ? -52.148 14.537 3.846 1.00 28.41 1293 LEU A O 1
ATOM 1666 N N . SER A 1 111 ? -52.568 16.755 3.822 1.00 25.91 1294 SER A N 1
ATOM 1667 C CA . SER A 1 111 ? -53.067 16.771 2.450 1.00 26.06 1294 SER A CA 1
ATOM 1668 C C . SER A 1 111 ? -51.937 16.625 1.401 1.00 29.16 1294 SER A C 1
ATOM 1669 O O . SER A 1 111 ? -52.234 16.271 0.265 1.00 29.52 1294 SER A O 1
ATOM 1677 N N . LEU A 1 112 ? -50.671 16.928 1.758 1.00 23.70 1295 LEU A N 1
ATOM 1678 C CA . LEU A 1 112 ? -49.544 16.785 0.834 1.00 21.87 1295 LEU A CA 1
ATOM 1679 C C . LEU A 1 112 ? -49.107 15.305 0.783 1.00 24.53 1295 LEU A C 1
ATOM 1680 O O . LEU A 1 112 ? -48.773 14.727 1.797 1.00 23.13 1295 LEU A O 1
ATOM 1696 N N . ASP A 1 113 ? -49.079 14.687 -0.411 1.00 20.78 1296 ASP A N 1
ATOM 1697 C CA . ASP A 1 113 ? -48.721 13.276 -0.533 1.00 20.88 1296 ASP A CA 1
ATOM 1698 C C . ASP A 1 113 ? -47.240 12.979 -0.781 1.00 21.17 1296 ASP A C 1
ATOM 1699 O O . ASP A 1 113 ? -46.845 11.850 -0.557 1.00 18.16 1296 ASP A O 1
ATOM 1708 N N . LYS A 1 114 ? -46.476 13.944 -1.287 1.00 17.36 1297 LYS A N 1
ATOM 1709 C CA . LYS A 1 114 ? -45.064 13.725 -1.622 1.00 15.61 1297 LYS A CA 1
ATOM 1710 C C . LYS A 1 114 ? -44.328 15.010 -1.529 1.00 16.80 1297 LYS A C 1
ATOM 1711 O O . LYS A 1 114 ? -44.831 16.062 -1.931 1.00 17.68 1297 LYS A O 1
ATOM 1730 N N . VAL A 1 115 ? -43.037 14.924 -1.063 1.00 17.04 1298 VAL A N 1
ATOM 1731 C CA . VAL A 1 115 ? -42.153 16.062 -1.009 1.00 16.31 1298 VAL A CA 1
ATOM 1732 C C . VAL A 1 115 ? -40.755 15.542 -1.314 1.00 15.65 1298 VAL A C 1
ATOM 1733 O O . VAL A 1 115 ? -40.451 14.395 -0.986 1.00 15.97 1298 VAL A O 1
ATOM 1746 N N . ILE A 1 116 ? -39.971 16.427 -1.902 1.00 14.41 1299 ILE A N 1
ATOM 1747 C CA . ILE A 1 116 ? -38.602 16.092 -2.243 1.00 14.22 1299 ILE A CA 1
ATOM 1748 C C . ILE A 1 116 ? -37.723 17.064 -1.484 1.00 14.09 1299 ILE A C 1
ATOM 1749 O O . ILE A 1 116 ? -37.899 18.263 -1.631 1.00 16.71 1299 ILE A O 1
ATOM 1765 N N . PHE A 1 117 ? -36.666 16.528 -0.831 1.00 13.57 1300 PHE A N 1
ATOM 1766 C CA . PHE A 1 117 ? -35.655 17.422 -0.279 1.00 14.20 1300 PHE A CA 1
ATOM 1767 C C . PHE A 1 117 ? -34.617 17.660 -1.383 1.00 14.51 1300 PHE A C 1
ATOM 1768 O O . PHE A 1 117 ? -34.176 16.674 -2.004 1.00 15.00 1300 PHE A O 1
ATOM 1785 N N . VAL A 1 118 ? -34.292 18.897 -1.682 1.00 14.54 1301 VAL A N 1
ATOM 1786 C CA . VAL A 1 118 ? -33.255 19.288 -2.628 1.00 14.37 1301 VAL A CA 1
ATOM 1787 C C . VAL A 1 118 ? -32.346 20.236 -1.850 1.00 18.22 1301 VAL A C 1
ATOM 1788 O O . VAL A 1 118 ? -32.803 21.232 -1.268 1.00 16.28 1301 VAL A O 1
ATOM 1801 N N . ASP A 1 119 ? -31.046 19.960 -1.860 1.00 15.08 1302 ASP A N 1
ATOM 1802 C CA . ASP A 1 119 ? -30.092 20.780 -1.084 1.00 14.56 1302 ASP A CA 1
ATOM 1803 C C . ASP A 1 119 ? -30.043 22.196 -1.628 1.00 17.36 1302 ASP A C 1
ATOM 1804 O O . ASP A 1 119 ? -30.269 22.466 -2.799 1.00 16.54 1302 ASP A O 1
ATOM 1813 N N . ALA A 1 120 ? -29.791 23.151 -0.712 1.00 16.78 1303 ALA A N 1
ATOM 1814 C CA . ALA A 1 120 ? -29.753 24.559 -1.058 1.00 16.48 1303 ALA A CA 1
ATOM 1815 C C . ALA A 1 120 ? -28.681 24.897 -2.062 1.00 16.45 1303 ALA A C 1
ATOM 1816 O O . ALA A 1 120 ? -28.872 25.810 -2.863 1.00 17.95 1303 ALA A O 1
ATOM 1823 N N . ASP A 1 121 ? -27.593 24.123 -2.059 1.00 15.48 1304 ASP A N 1
ATOM 1824 C CA . ASP A 1 121 ? -26.489 24.319 -2.980 1.00 15.01 1304 ASP A CA 1
ATOM 1825 C C . ASP A 1 121 ? -26.648 23.518 -4.261 1.00 20.44 1304 ASP A C 1
ATOM 1826 O O . ASP A 1 121 ? -25.682 23.454 -5.007 1.00 22.62 1304 ASP A O 1
ATOM 1835 N N . GLN A 1 122 ? -27.819 22.966 -4.559 1.00 17.01 1305 GLN A N 1
ATOM 1836 C CA . GLN A 1 122 ? -27.960 22.177 -5.783 1.00 15.66 1305 GLN A CA 1
ATOM 1837 C C . GLN A 1 122 ? -28.271 22.970 -7.006 1.00 21.20 1305 GLN A C 1
ATOM 1838 O O . GLN A 1 122 ? -28.871 24.045 -6.958 1.00 20.52 1305 GLN A O 1
ATOM 1852 N N . ILE A 1 123 ? -27.899 22.400 -8.164 1.00 17.13 1306 ILE A N 1
ATOM 1853 C CA . ILE A 1 123 ? -28.289 22.928 -9.459 1.00 16.04 1306 ILE A CA 1
ATOM 1854 C C . ILE A 1 123 ? -29.099 21.801 -10.144 1.00 17.36 1306 ILE A C 1
ATOM 1855 O O . ILE A 1 123 ? -28.586 20.683 -10.309 1.00 16.95 1306 ILE A O 1
ATOM 1871 N N . VAL A 1 124 ? -30.356 22.094 -10.456 1.00 14.80 1307 VAL A N 1
ATOM 1872 C CA . VAL A 1 124 ? -31.259 21.127 -11.083 1.00 14.88 1307 VAL A CA 1
ATOM 1873 C C . VAL A 1 124 ? -31.220 21.291 -12.610 1.00 18.49 1307 VAL A C 1
ATOM 1874 O O . VAL A 1 124 ? -31.141 22.402 -13.137 1.00 18.36 1307 VAL A O 1
ATOM 1887 N N . ARG A 1 125 ? -31.159 20.142 -13.329 1.00 17.02 1308 ARG A N 1
ATOM 1888 C CA . ARG A 1 125 ? -31.072 20.098 -14.802 1.00 16.84 1308 ARG A CA 1
ATOM 1889 C C . ARG A 1 125 ? -32.073 19.095 -15.339 1.00 19.19 1308 ARG A C 1
ATOM 1890 O O . ARG A 1 125 ? -31.849 18.504 -16.405 1.00 21.02 1308 ARG A O 1
ATOM 1911 N N . THR A 1 126 ? -33.196 18.967 -14.695 1.00 17.35 1309 THR A N 1
ATOM 1912 C CA . THR A 1 126 ? -34.210 18.014 -15.062 1.00 18.22 1309 THR A CA 1
ATOM 1913 C C . THR A 1 126 ? -35.560 18.484 -14.605 1.00 20.53 1309 THR A C 1
ATOM 1914 O O . THR A 1 126 ? -35.664 19.376 -13.734 1.00 17.89 1309 THR A O 1
ATOM 1925 N N . ASP A 1 127 ? -36.598 17.860 -15.143 1.00 17.68 1310 ASP A N 1
ATOM 1926 C CA . ASP A 1 127 ? -37.956 18.093 -14.723 1.00 17.39 1310 ASP A CA 1
ATOM 1927 C C . ASP A 1 127 ? -38.145 17.287 -13.456 1.00 20.27 1310 ASP A C 1
ATOM 1928 O O . ASP A 1 127 ? -38.121 16.054 -13.453 1.00 19.03 1310 ASP A O 1
ATOM 1937 N N . MET A 1 128 ? -38.301 17.989 -12.333 1.00 17.58 1311 MET A N 1
ATOM 1938 C CA . MET A 1 128 ? -38.423 17.304 -11.067 1.00 16.74 1311 MET A CA 1
ATOM 1939 C C . MET A 1 128 ? -39.680 16.477 -10.931 1.00 18.37 1311 MET A C 1
ATOM 1940 O O . MET A 1 128 ? -39.723 15.599 -10.098 1.00 15.98 1311 MET A O 1
ATOM 1954 N N . TYR A 1 129 ? -40.663 16.637 -11.880 1.00 17.41 1312 TYR A N 1
ATOM 1955 C CA . TYR A 1 129 ? -41.818 15.741 -11.864 1.00 17.67 1312 TYR A CA 1
ATOM 1956 C C . TYR A 1 129 ? -41.386 14.282 -12.208 1.00 16.75 1312 TYR A C 1
ATOM 1957 O O . TYR A 1 129 ? -42.019 13.368 -11.755 1.00 16.26 1312 TYR A O 1
ATOM 1975 N N . ASP A 1 130 ? -40.254 14.111 -12.901 1.00 15.80 1313 ASP A N 1
ATOM 1976 C CA . ASP A 1 130 ? -39.791 12.732 -13.146 1.00 16.72 1313 ASP A CA 1
ATOM 1977 C C . ASP A 1 130 ? -39.470 12.013 -11.837 1.00 17.64 1313 ASP A C 1
ATOM 1978 O O . ASP A 1 130 ? -39.607 10.830 -11.744 1.00 17.46 1313 ASP A O 1
ATOM 1987 N N . LEU A 1 131 ? -39.025 12.755 -10.787 1.00 15.53 1314 LEU A N 1
ATOM 1988 C CA . LEU A 1 131 ? -38.754 12.122 -9.500 1.00 14.98 1314 LEU A CA 1
ATOM 1989 C C . LEU A 1 131 ? -40.061 11.839 -8.772 1.00 17.81 1314 LEU A C 1
ATOM 1990 O O . LEU A 1 131 ? -40.197 10.797 -8.154 1.00 15.42 1314 LEU A O 1
ATOM 2006 N N . VAL A 1 132 ? -41.041 12.769 -8.908 1.00 16.18 1315 VAL A N 1
ATOM 2007 C CA . VAL A 1 132 ? -42.372 12.555 -8.348 1.00 17.38 1315 VAL A CA 1
ATOM 2008 C C . VAL A 1 132 ? -42.917 11.226 -8.926 1.00 18.70 1315 VAL A C 1
ATOM 2009 O O . VAL A 1 132 ? -43.481 10.432 -8.199 1.00 19.01 1315 VAL A O 1
ATOM 2022 N N . GLU A 1 133 ? -42.724 10.992 -10.243 1.00 17.04 1316 GLU A N 1
ATOM 2023 C CA . GLU A 1 133 ? -43.253 9.765 -10.894 1.00 17.85 1316 GLU A CA 1
ATOM 2024 C C . GLU A 1 133 ? -42.400 8.512 -10.757 1.00 18.94 1316 GLU A C 1
ATOM 2025 O O . GLU A 1 133 ? -42.833 7.430 -11.196 1.00 21.63 1316 GLU A O 1
ATOM 2037 N N . HIS A 1 134 ? -41.181 8.611 -10.196 1.00 16.70 1317 HIS A N 1
ATOM 2038 C CA . HIS A 1 134 ? -40.314 7.462 -10.090 1.00 16.04 1317 HIS A CA 1
ATOM 2039 C C . HIS A 1 134 ? -40.881 6.417 -9.172 1.00 17.51 1317 HIS A C 1
ATOM 2040 O O . HIS A 1 134 ? -41.308 6.777 -8.075 1.00 16.60 1317 HIS A O 1
ATOM 2054 N N . PRO A 1 135 ? -40.912 5.126 -9.566 1.00 16.37 1318 PRO A N 1
ATOM 2055 C CA . PRO A 1 135 ? -41.498 4.101 -8.702 1.00 16.05 1318 PRO A CA 1
ATOM 2056 C C . PRO A 1 135 ? -40.604 3.820 -7.525 1.00 17.86 1318 PRO A C 1
ATOM 2057 O O . PRO A 1 135 ? -39.404 3.546 -7.693 1.00 18.37 1318 PRO A O 1
ATOM 2068 N N . LEU A 1 136 ? -41.201 3.778 -6.329 1.00 16.23 1319 LEU A N 1
ATOM 2069 C CA . LEU A 1 136 ? -40.447 3.473 -5.124 1.00 17.03 1319 LEU A CA 1
ATOM 2070 C C . LEU A 1 136 ? -40.657 2.084 -4.602 1.00 18.03 1319 LEU A C 1
ATOM 2071 O O . LEU A 1 136 ? -40.012 1.692 -3.633 1.00 17.97 1319 LEU A O 1
ATOM 2087 N N . ASP A 1 137 ? -41.504 1.289 -5.284 1.00 16.76 1320 ASP A N 1
ATOM 2088 C CA . ASP A 1 137 ? -41.763 -0.086 -4.918 1.00 18.70 1320 ASP A CA 1
ATOM 2089 C C . ASP A 1 137 ? -42.101 -0.262 -3.427 1.00 19.19 1320 ASP A C 1
ATOM 2090 O O . ASP A 1 137 ? -41.544 -1.150 -2.807 1.00 18.13 1320 ASP A O 1
ATOM 2099 N N . GLY A 1 138 ? -42.917 0.632 -2.897 1.00 18.12 1321 GLY A N 1
ATOM 2100 C CA . GLY A 1 138 ? -43.311 0.571 -1.505 1.00 19.64 1321 GLY A CA 1
ATOM 2101 C C . GLY A 1 138 ? -42.388 1.231 -0.515 1.00 21.14 1321 GLY A C 1
ATOM 2102 O O . GLY A 1 138 ? -42.694 1.211 0.672 1.00 22.48 1321 GLY A O 1
ATOM 2106 N N . ALA A 1 139 ? -41.233 1.792 -0.935 1.00 18.32 1322 ALA A N 1
ATOM 2107 C CA . ALA A 1 139 ? -40.377 2.468 0.061 1.00 15.99 1322 ALA A CA 1
ATOM 2108 C C . ALA A 1 139 ? -40.959 3.806 0.357 1.00 15.79 1322 ALA A C 1
ATOM 2109 O O . ALA A 1 139 ? -41.521 4.493 -0.497 1.00 17.17 1322 ALA A O 1
ATOM 2116 N N . PRO A 1 140 ? -40.824 4.254 1.627 1.00 15.99 1323 PRO A N 1
ATOM 2117 C CA . PRO A 1 140 ? -41.289 5.585 1.992 1.00 15.98 1323 PRO A CA 1
ATOM 2118 C C . PRO A 1 140 ? -40.399 6.730 1.555 1.00 12.11 1323 PRO A C 1
ATOM 2119 O O . PRO A 1 140 ? -40.848 7.843 1.506 1.00 15.93 1323 PRO A O 1
ATOM 2130 N N . TYR A 1 141 ? -39.135 6.398 1.138 1.00 15.59 1324 TYR A N 1
ATOM 2131 C CA . TYR A 1 141 ? -38.255 7.410 0.552 1.00 14.26 1324 TYR A CA 1
ATOM 2132 C C . TYR A 1 141 ? -37.220 6.767 -0.351 1.00 15.81 1324 TYR A C 1
ATOM 2133 O O . TYR A 1 141 ? -36.972 5.585 -0.284 1.00 14.25 1324 TYR A O 1
ATOM 2151 N N . GLY A 1 142 ? -36.683 7.598 -1.253 1.00 13.84 1325 GLY A N 1
ATOM 2152 C CA . GLY A 1 142 ? -35.653 7.217 -2.223 1.00 14.49 1325 GLY A CA 1
ATOM 2153 C C . GLY A 1 142 ? -34.484 8.175 -2.131 1.00 13.10 1325 GLY A C 1
ATOM 2154 O O . GLY A 1 142 ? -34.693 9.373 -2.075 1.00 13.41 1325 GLY A O 1
ATOM 2158 N N . PHE A 1 143 ? -33.267 7.606 -2.169 1.00 13.30 1326 PHE A N 1
ATOM 2159 C CA . PHE A 1 143 ? -32.043 8.379 -2.148 1.00 13.40 1326 PHE A CA 1
ATOM 2160 C C . PHE A 1 143 ? -31.123 7.825 -3.224 1.00 15.60 1326 PHE A C 1
ATOM 2161 O O . PHE A 1 143 ? -31.149 6.645 -3.527 1.00 14.04 1326 PHE A O 1
ATOM 2178 N N . ALA A 1 144 ? -30.236 8.684 -3.764 1.00 14.42 1327 ALA A N 1
ATOM 2179 C CA . ALA A 1 144 ? -29.240 8.214 -4.715 1.00 13.85 1327 ALA A CA 1
ATOM 2180 C C . ALA A 1 144 ? -28.079 7.620 -3.955 1.00 15.13 1327 ALA A C 1
ATOM 2181 O O . ALA A 1 144 ? -27.752 8.069 -2.853 1.00 15.21 1327 ALA A O 1
ATOM 2188 N N . PRO A 1 145 ? -27.381 6.645 -4.557 1.00 15.34 1328 PRO A N 1
ATOM 2189 C CA . PRO A 1 145 ? -26.174 6.138 -3.912 1.00 15.83 1328 PRO A CA 1
ATOM 2190 C C . PRO A 1 145 ? -24.993 7.117 -4.086 1.00 18.50 1328 PRO A C 1
ATOM 2191 O O . PRO A 1 145 ? -24.983 7.977 -4.997 1.00 16.81 1328 PRO A O 1
ATOM 2202 N N . MET A 1 146 ? -24.022 6.981 -3.209 1.00 17.45 1329 MET A N 1
ATOM 2203 C CA . MET A 1 146 ? -22.743 7.657 -3.369 1.00 16.64 1329 MET A CA 1
ATOM 2204 C C . MET A 1 146 ? -22.066 7.024 -4.568 1.00 19.58 1329 MET A C 1
ATOM 2205 O O . MET A 1 146 ? -22.027 5.797 -4.699 1.00 21.04 1329 MET A O 1
ATOM 2219 N N . CYS A 1 147 ? -21.504 7.876 -5.439 1.00 18.11 1330 CYS A N 1
ATOM 2220 C CA . CYS A 1 147 ? -20.800 7.419 -6.629 1.00 18.26 1330 CYS A CA 1
ATOM 2221 C C . CYS A 1 147 ? -19.537 6.667 -6.240 1.00 18.38 1330 CYS A C 1
ATOM 2222 O O . CYS A 1 147 ? -18.843 7.078 -5.339 1.00 18.52 1330 CYS A O 1
ATOM 2229 N N . ASP A 1 148 ? -19.206 5.617 -7.005 1.00 18.90 1331 ASP A N 1
ATOM 2230 C CA . ASP A 1 148 ? -17.911 4.931 -6.941 1.00 20.59 1331 ASP A CA 1
ATOM 2231 C C . ASP A 1 148 ? -17.071 5.310 -8.183 1.00 24.55 1331 ASP A C 1
ATOM 2232 O O . ASP A 1 148 ? -15.911 4.920 -8.245 1.00 26.89 1331 ASP A O 1
ATOM 2241 N N . SER A 1 149 ? -17.627 6.057 -9.152 1.00 21.01 1332 SER A N 1
ATOM 2242 C CA . SER A 1 149 ? -16.987 6.290 -10.446 1.00 20.93 1332 SER A CA 1
ATOM 2243 C C . SER A 1 149 ? -15.690 7.090 -10.441 1.00 27.98 1332 SER A C 1
ATOM 2244 O O . SER A 1 149 ? -14.908 6.888 -11.378 1.00 28.73 1332 SER A O 1
ATOM 2252 N N . ARG A 1 150 ? -15.448 7.982 -9.465 1.00 25.28 1333 ARG A N 1
ATOM 2253 C CA . ARG A 1 150 ? -14.165 8.699 -9.390 1.00 24.35 1333 ARG A CA 1
ATOM 2254 C C . ARG A 1 150 ? -13.182 7.830 -8.597 1.00 28.01 1333 ARG A C 1
ATOM 2255 O O . ARG A 1 150 ? -13.129 7.884 -7.366 1.00 23.73 1333 ARG A O 1
ATOM 2276 N N . VAL A 1 151 ? -12.425 6.978 -9.318 1.00 29.88 1334 VAL A N 1
ATOM 2277 C CA . VAL A 1 151 ? -11.546 5.976 -8.706 1.00 31.75 1334 VAL A CA 1
ATOM 2278 C C . VAL A 1 151 ? -10.442 6.575 -7.846 1.00 34.76 1334 VAL A C 1
ATOM 2279 O O . VAL A 1 151 ? -10.118 5.987 -6.813 1.00 34.21 1334 VAL A O 1
ATOM 2292 N N . GLU A 1 152 ? -9.918 7.760 -8.204 1.00 33.87 1335 GLU A N 1
ATOM 2293 C CA . GLU A 1 152 ? -8.846 8.411 -7.430 1.00 34.39 1335 GLU A CA 1
ATOM 2294 C C . GLU A 1 152 ? -9.270 8.850 -6.021 1.00 35.06 1335 GLU A C 1
ATOM 2295 O O . GLU A 1 152 ? -8.412 9.128 -5.180 1.00 34.92 1335 GLU A O 1
ATOM 2307 N N . MET A 1 153 ? -10.599 8.907 -5.749 1.00 27.35 1336 MET A N 1
ATOM 2308 C CA . MET A 1 153 ? -11.107 9.293 -4.439 1.00 24.95 1336 MET A CA 1
ATOM 2309 C C . MET A 1 153 ? -11.434 8.117 -3.507 1.00 26.76 1336 MET A C 1
ATOM 2310 O O . MET A 1 153 ? -11.943 8.364 -2.418 1.00 25.60 1336 MET A O 1
ATOM 2324 N N . GLU A 1 154 ? -11.057 6.867 -3.868 1.00 25.71 1337 GLU A N 1
ATOM 2325 C CA . GLU A 1 154 ? -11.373 5.677 -3.056 1.00 27.08 1337 GLU A CA 1
ATOM 2326 C C . GLU A 1 154 ? -10.935 5.733 -1.590 1.00 30.83 1337 GLU A C 1
ATOM 2327 O O . GLU A 1 154 ? -11.658 5.228 -0.724 1.00 29.24 1337 GLU A O 1
ATOM 2339 N N . GLY A 1 155 ? -9.793 6.359 -1.311 1.00 29.89 1338 GLY A N 1
ATOM 2340 C CA . GLY A 1 155 ? -9.305 6.506 0.055 1.00 29.55 1338 GLY A CA 1
ATOM 2341 C C . GLY A 1 155 ? -10.220 7.293 0.972 1.00 32.94 1338 GLY A C 1
ATOM 2342 O O . GLY A 1 155 ? -10.196 7.091 2.190 1.00 32.68 1338 GLY A O 1
ATOM 2346 N N . TYR A 1 156 ? -11.044 8.203 0.397 1.00 28.29 1339 TYR A N 1
ATOM 2347 C CA . TYR A 1 156 ? -11.978 9.033 1.150 1.00 28.46 1339 TYR A CA 1
ATOM 2348 C C . TYR A 1 156 ? -13.398 8.423 1.247 1.00 28.84 1339 TYR A C 1
ATOM 2349 O O . TYR A 1 156 ? -14.237 8.985 1.951 1.00 28.08 1339 TYR A O 1
ATOM 2367 N N . ARG A 1 157 ? -13.672 7.285 0.561 1.00 25.76 1340 ARG A N 1
ATOM 2368 C CA . ARG A 1 157 ? -14.970 6.597 0.648 1.00 25.26 1340 ARG A CA 1
ATOM 2369 C C . ARG A 1 157 ? -14.954 5.770 1.931 1.00 29.19 1340 ARG A C 1
ATOM 2370 O O . ARG A 1 157 ? -14.690 4.570 1.901 1.00 26.93 1340 ARG A O 1
ATOM 2391 N N . PHE A 1 158 ? -15.222 6.431 3.063 1.00 28.53 1341 PHE A N 1
ATOM 2392 C CA . PHE A 1 158 ? -15.189 5.791 4.389 1.00 28.61 1341 PHE A CA 1
ATOM 2393 C C . PHE A 1 158 ? -16.161 4.592 4.522 1.00 32.73 1341 PHE A C 1
ATOM 2394 O O . PHE A 1 158 ? -15.890 3.646 5.260 1.00 33.55 1341 PHE A O 1
ATOM 2411 N N . TRP A 1 159 ? -17.264 4.639 3.776 1.00 26.77 1342 TRP A N 1
ATOM 2412 C CA . TRP A 1 159 ? -18.316 3.627 3.756 1.00 25.18 1342 TRP A CA 1
ATOM 2413 C C . TRP A 1 159 ? -17.904 2.290 3.072 1.00 27.85 1342 TRP A C 1
ATOM 2414 O O . TRP A 1 159 ? -18.618 1.298 3.187 1.00 26.79 1342 TRP A O 1
ATOM 2435 N N . LYS A 1 160 ? -16.773 2.268 2.360 1.00 27.29 1343 LYS A N 1
ATOM 2436 C CA . LYS A 1 160 ? -16.278 1.083 1.670 1.00 27.64 1343 LYS A CA 1
ATOM 2437 C C . LYS A 1 160 ? -15.362 0.215 2.557 1.00 31.32 1343 LYS A C 1
ATOM 2438 O O . LYS A 1 160 ? -14.988 -0.872 2.134 1.00 30.64 1343 LYS A O 1
ATOM 2457 N N . THR A 1 161 ? -15.030 0.661 3.781 1.00 28.22 1344 THR A N 1
ATOM 2458 C CA . THR A 1 161 ? -14.211 -0.130 4.722 1.00 29.47 1344 THR A CA 1
ATOM 2459 C C . THR A 1 161 ? -14.764 0.062 6.148 1.00 33.80 1344 THR A C 1
ATOM 2460 O O . THR A 1 161 ? -15.743 0.780 6.337 1.00 31.51 1344 THR A O 1
ATOM 2471 N N . GLY A 1 162 ? -14.164 -0.624 7.120 1.00 32.26 1345 GLY A N 1
ATOM 2472 C CA . GLY A 1 162 ? -14.520 -0.477 8.523 1.00 31.42 1345 GLY A CA 1
ATOM 2473 C C . GLY A 1 162 ? -15.962 -0.756 8.900 1.00 33.26 1345 GLY A C 1
ATOM 2474 O O . GLY A 1 162 ? -16.577 -1.688 8.369 1.00 31.95 1345 GLY A O 1
ATOM 2478 N N . TYR A 1 163 ? -16.505 0.068 9.826 1.00 29.37 1346 TYR A N 1
ATOM 2479 C CA . TYR A 1 163 ? -17.858 -0.070 10.363 1.00 29.27 1346 TYR A CA 1
ATOM 2480 C C . TYR A 1 163 ? -18.920 -0.226 9.273 1.00 31.05 1346 TYR A C 1
ATOM 2481 O O . TYR A 1 163 ? -19.661 -1.210 9.280 1.00 29.84 1346 TYR A O 1
ATOM 2499 N N . TRP A 1 164 ? -19.024 0.778 8.383 1.00 27.13 1347 TRP A N 1
ATOM 2500 C CA . TRP A 1 164 ? -20.048 0.789 7.334 1.00 24.66 1347 TRP A CA 1
ATOM 2501 C C . TRP A 1 164 ? -19.978 -0.394 6.362 1.00 25.45 1347 TRP A C 1
ATOM 2502 O O . TRP A 1 164 ? -21.028 -0.938 6.019 1.00 23.67 1347 TRP A O 1
ATOM 2523 N N . ALA A 1 165 ? -18.795 -0.806 5.929 1.00 24.01 1348 ALA A N 1
ATOM 2524 C CA . ALA A 1 165 ? -18.720 -1.948 5.004 1.00 24.85 1348 ALA A CA 1
ATOM 2525 C C . ALA A 1 165 ? -19.297 -3.208 5.645 1.00 28.17 1348 ALA A C 1
ATOM 2526 O O . ALA A 1 165 ? -20.002 -3.968 4.996 1.00 27.39 1348 ALA A O 1
ATOM 2533 N N . ASN A 1 166 ? -19.035 -3.403 6.932 1.00 25.70 1349 ASN A N 1
ATOM 2534 C CA . ASN A 1 166 ? -19.577 -4.568 7.637 1.00 25.31 1349 ASN A CA 1
ATOM 2535 C C . ASN A 1 166 ? -21.075 -4.417 7.932 1.00 27.90 1349 ASN A C 1
ATOM 2536 O O . ASN A 1 166 ? -21.822 -5.379 7.755 1.00 27.69 1349 ASN A O 1
ATOM 2547 N N . TYR A 1 167 ? -21.524 -3.218 8.328 1.00 22.66 1350 TYR A N 1
ATOM 2548 C CA . TYR A 1 167 ? -22.935 -2.965 8.634 1.00 22.36 1350 TYR A CA 1
ATOM 2549 C C . TYR A 1 167 ? -23.841 -3.127 7.388 1.00 25.00 1350 TYR A C 1
ATOM 2550 O O . TYR A 1 167 ? -24.899 -3.748 7.471 1.00 25.44 1350 TYR A O 1
ATOM 2568 N N . LEU A 1 168 ? -23.423 -2.548 6.258 1.00 23.45 1351 LEU A N 1
ATOM 2569 C CA . LEU A 1 168 ? -24.237 -2.497 5.037 1.00 22.88 1351 LEU A CA 1
ATOM 2570 C C . LEU A 1 168 ? -24.416 -3.816 4.311 1.00 26.79 1351 LEU A C 1
ATOM 2571 O O . LEU A 1 168 ? -25.398 -3.939 3.581 1.00 24.89 1351 LEU A O 1
ATOM 2587 N N . LYS A 1 169 ? -23.503 -4.792 4.473 1.00 26.37 1352 LYS A N 1
ATOM 2588 C CA . LYS A 1 169 ? -23.627 -6.106 3.837 1.00 25.96 1352 LYS A CA 1
ATOM 2589 C C . LYS A 1 169 ? -23.849 -5.961 2.314 1.00 29.83 1352 LYS A C 1
ATOM 2590 O O . LYS A 1 169 ? -24.687 -6.658 1.740 1.00 29.57 1352 LYS A O 1
ATOM 2609 N N . GLY A 1 170 ? -23.116 -5.038 1.698 1.00 27.00 1353 GLY A N 1
ATOM 2610 C CA . GLY A 1 170 ? -23.213 -4.783 0.262 1.00 26.13 1353 GLY A CA 1
ATOM 2611 C C . GLY A 1 170 ? -24.302 -3.821 -0.181 1.00 25.57 1353 GLY A C 1
ATOM 2612 O O . GLY A 1 170 ? -24.359 -3.496 -1.369 1.00 24.84 1353 GLY A O 1
ATOM 2616 N N . LYS A 1 171 ? -25.141 -3.322 0.736 1.00 20.49 1354 LYS A N 1
ATOM 2617 C CA . LYS A 1 171 ? -26.155 -2.328 0.397 1.00 20.27 1354 LYS A CA 1
ATOM 2618 C C . LYS A 1 171 ? -25.446 -1.019 0.081 1.00 22.66 1354 LYS A C 1
ATOM 2619 O O . LYS A 1 171 ? -24.353 -0.763 0.590 1.00 22.58 1354 LYS A O 1
ATOM 2638 N N . PRO A 1 172 ? -26.049 -0.161 -0.733 1.00 20.94 1355 PRO A N 1
ATOM 2639 C CA . PRO A 1 172 ? -25.441 1.139 -0.957 1.00 19.37 1355 PRO A CA 1
ATOM 2640 C C . PRO A 1 172 ? -25.441 2.028 0.282 1.00 20.51 1355 PRO A C 1
ATOM 2641 O O . PRO A 1 172 ? -26.305 1.942 1.166 1.00 20.99 1355 PRO A O 1
ATOM 2652 N N . TYR A 1 173 ? -24.434 2.908 0.331 1.00 19.47 1356 TYR A N 1
ATOM 2653 C CA . TYR A 1 173 ? -24.353 3.993 1.270 1.00 18.48 1356 TYR A CA 1
ATOM 2654 C C . TYR A 1 173 ? -24.844 5.229 0.439 1.00 19.71 1356 TYR A C 1
ATOM 2655 O O . TYR A 1 173 ? -24.244 5.592 -0.595 1.00 19.80 1356 TYR A O 1
ATOM 2673 N N . HIS A 1 174 ? -26.010 5.734 0.792 1.00 17.40 1357 HIS A N 1
ATOM 2674 C CA . HIS A 1 174 ? -26.717 6.782 0.089 1.00 14.96 1357 HIS A CA 1
ATOM 2675 C C . HIS A 1 174 ? -26.351 8.192 0.515 1.00 17.25 1357 HIS A C 1
ATOM 2676 O O . HIS A 1 174 ? -26.152 8.428 1.688 1.00 18.61 1357 HIS A O 1
ATOM 2690 N N . ILE A 1 175 ? -26.306 9.119 -0.449 1.00 15.18 1358 ILE A N 1
ATOM 2691 C CA . ILE A 1 175 ? -26.035 10.534 -0.173 1.00 15.77 1358 ILE A CA 1
ATOM 2692 C C . ILE A 1 175 ? -27.355 11.190 0.248 1.00 18.34 1358 ILE A C 1
ATOM 2693 O O . ILE A 1 175 ? -28.377 10.929 -0.368 1.00 16.00 1358 ILE A O 1
ATOM 2709 N N . SER A 1 176 ? -27.328 12.133 1.202 1.00 16.04 1359 SER A N 1
ATOM 2710 C CA . SER A 1 176 ? -28.546 12.782 1.691 1.00 15.19 1359 SER A CA 1
ATOM 2711 C C . SER A 1 176 ? -28.820 14.182 1.115 1.00 14.77 1359 SER A C 1
ATOM 2712 O O . SER A 1 176 ? -29.591 14.944 1.650 1.00 15.13 1359 SER A O 1
ATOM 2720 N N . ALA A 1 177 ? -28.141 14.543 0.032 1.00 13.01 1360 ALA A N 1
ATOM 2721 C CA . ALA A 1 177 ? -28.339 15.810 -0.632 1.00 12.97 1360 ALA A CA 1
ATOM 2722 C C . ALA A 1 177 ? -29.697 15.945 -1.306 1.00 14.62 1360 ALA A C 1
ATOM 2723 O O . ALA A 1 177 ? -30.185 17.037 -1.470 1.00 14.87 1360 ALA A O 1
ATOM 2730 N N . LEU A 1 178 ? -30.255 14.815 -1.733 1.00 13.01 1361 LEU A N 1
ATOM 2731 C CA A LEU A 1 178 ? -31.517 14.765 -2.444 0.50 13.61 1361 LEU A CA 1
ATOM 2732 C CA B LEU A 1 178 ? -31.513 14.748 -2.472 0.50 13.40 1361 LEU A CA 1
ATOM 2733 C C . LEU A 1 178 ? -32.272 13.525 -2.022 1.00 14.34 1361 LEU A C 1
ATOM 2734 O O . LEU A 1 178 ? -31.708 12.442 -1.925 1.00 14.12 1361 LEU A O 1
ATOM 2765 N N . TYR A 1 179 ? -33.572 13.670 -1.779 1.00 13.21 1362 TYR A N 1
ATOM 2766 C CA . TYR A 1 179 ? -34.355 12.481 -1.503 1.00 13.86 1362 TYR A CA 1
ATOM 2767 C C . TYR A 1 179 ? -35.826 12.765 -1.703 1.00 13.50 1362 TYR A C 1
ATOM 2768 O O . TYR A 1 179 ? -36.282 13.873 -1.489 1.00 14.92 1362 TYR A O 1
ATOM 2786 N N . VAL A 1 180 ? -36.516 11.756 -2.210 1.00 14.33 1363 VAL A N 1
ATOM 2787 C CA . VAL A 1 180 ? -37.962 11.836 -2.394 1.00 12.98 1363 VAL A CA 1
ATOM 2788 C C . VAL A 1 180 ? -38.635 11.072 -1.301 1.00 15.22 1363 VAL A C 1
ATOM 2789 O O . VAL A 1 180 ? -38.226 9.976 -0.964 1.00 14.56 1363 VAL A O 1
ATOM 2802 N N . VAL A 1 181 ? -39.657 11.740 -0.692 1.00 15.61 1364 VAL A N 1
ATOM 2803 C CA . VAL A 1 181 ? -40.422 11.195 0.385 1.00 15.86 1364 VAL A CA 1
ATOM 2804 C C . VAL A 1 181 ? -41.901 10.998 -0.001 1.00 13.70 1364 VAL A C 1
ATOM 2805 O O . VAL A 1 181 ? -42.569 11.963 -0.358 1.00 16.19 1364 VAL A O 1
ATOM 2818 N N A ASP A 1 182 ? -42.283 9.645 0.029 0.35 14.93 1365 ASP A N 1
ATOM 2819 N N B ASP A 1 182 ? -42.352 9.813 -0.055 0.65 14.96 1365 ASP A N 1
ATOM 2820 C CA A ASP A 1 182 ? -43.622 8.997 -0.060 0.35 12.69 1365 ASP A CA 1
ATOM 2821 C CA B ASP A 1 182 ? -43.761 9.586 -0.372 0.65 12.26 1365 ASP A CA 1
ATOM 2822 C C A ASP A 1 182 ? -44.095 8.857 1.387 0.35 14.19 1365 ASP A C 1
ATOM 2823 C C B ASP A 1 182 ? -44.426 9.739 1.005 0.65 13.77 1365 ASP A C 1
ATOM 2824 O O A ASP A 1 182 ? -43.858 7.854 2.109 0.35 12.49 1365 ASP A O 1
ATOM 2825 O O B ASP A 1 182 ? -44.300 8.852 1.831 0.65 11.85 1365 ASP A O 1
ATOM 2842 N N A LEU A 1 183 ? -44.786 9.893 1.784 0.35 12.53 1366 LEU A N 1
ATOM 2843 N N B LEU A 1 183 ? -44.984 10.899 1.295 0.65 11.31 1366 LEU A N 1
ATOM 2844 C CA A LEU A 1 183 ? -45.269 10.058 3.134 0.35 11.13 1366 LEU A CA 1
ATOM 2845 C CA B LEU A 1 183 ? -45.520 11.190 2.617 0.65 11.67 1366 LEU A CA 1
ATOM 2846 C C A LEU A 1 183 ? -46.338 9.046 3.523 0.35 14.04 1366 LEU A C 1
ATOM 2847 C C B LEU A 1 183 ? -46.665 10.294 2.992 0.65 15.91 1366 LEU A C 1
ATOM 2848 O O A LEU A 1 183 ? -46.386 8.702 4.697 0.35 13.07 1366 LEU A O 1
ATOM 2849 O O B LEU A 1 183 ? -46.808 10.003 4.173 0.65 14.51 1366 LEU A O 1
ATOM 2880 N N A GLN A 1 184 ? -47.131 8.501 2.569 0.35 12.13 1367 GLN A N 1
ATOM 2881 N N B GLN A 1 184 ? -47.460 9.807 2.019 0.65 13.18 1367 GLN A N 1
ATOM 2882 C CA A GLN A 1 184 ? -48.143 7.519 2.955 0.35 11.74 1367 GLN A CA 1
ATOM 2883 C CA B GLN A 1 184 ? -48.546 8.905 2.355 0.65 13.85 1367 GLN A CA 1
ATOM 2884 C C A GLN A 1 184 ? -47.476 6.287 3.511 0.35 15.97 1367 GLN A C 1
ATOM 2885 C C B GLN A 1 184 ? -47.945 7.629 2.925 0.65 13.68 1367 GLN A C 1
ATOM 2886 O O A GLN A 1 184 ? -47.842 5.793 4.561 0.35 13.91 1367 GLN A O 1
ATOM 2887 O O B GLN A 1 184 ? -48.398 7.154 3.938 0.65 12.85 1367 GLN A O 1
ATOM 2914 N N A ARG A 1 185 ? -46.468 5.805 2.814 0.35 12.57 1368 ARG A N 1
ATOM 2915 N N B ARG A 1 185 ? -46.922 7.068 2.261 0.65 12.16 1368 ARG A N 1
ATOM 2916 C CA A ARG A 1 185 ? -45.741 4.617 3.223 0.35 12.52 1368 ARG A CA 1
ATOM 2917 C CA B ARG A 1 185 ? -46.308 5.811 2.692 0.65 11.75 1368 ARG A CA 1
ATOM 2918 C C A ARG A 1 185 ? -44.871 4.851 4.455 0.35 16.06 1368 ARG A C 1
ATOM 2919 C C B ARG A 1 185 ? -45.537 6.009 3.989 0.65 12.71 1368 ARG A C 1
ATOM 2920 O O A ARG A 1 185 ? -44.772 3.982 5.308 0.35 13.80 1368 ARG A O 1
ATOM 2921 O O B ARG A 1 185 ? -45.514 5.123 4.858 0.65 12.40 1368 ARG A O 1
ATOM 2962 N N A PHE A 1 186 ? -44.250 6.040 4.542 0.35 12.24 1369 PHE A N 1
ATOM 2963 N N B PHE A 1 186 ? -44.888 7.159 4.102 0.65 10.74 1369 PHE A N 1
ATOM 2964 C CA A PHE A 1 186 ? -43.410 6.435 5.672 0.35 10.29 1369 PHE A CA 1
ATOM 2965 C CA B PHE A 1 186 ? -44.091 7.493 5.275 0.65 11.50 1369 PHE A CA 1
ATOM 2966 C C A PHE A 1 186 ? -44.253 6.416 6.937 0.35 12.61 1369 PHE A C 1
ATOM 2967 C C B PHE A 1 186 ? -44.976 7.508 6.538 0.65 13.45 1369 PHE A C 1
ATOM 2968 O O A PHE A 1 186 ? -43.853 5.865 7.957 0.35 11.43 1369 PHE A O 1
ATOM 2969 O O B PHE A 1 186 ? -44.599 6.971 7.593 0.65 12.99 1369 PHE A O 1
ATOM 3002 N N A ARG A 1 187 ? -45.425 6.995 6.854 0.35 10.84 1370 ARG A N 1
ATOM 3003 N N B ARG A 1 187 ? -46.166 8.110 6.391 0.65 12.00 1370 ARG A N 1
ATOM 3004 C CA A ARG A 1 187 ? -46.339 7.001 7.996 0.35 10.71 1370 ARG A CA 1
ATOM 3005 C CA B ARG A 1 187 ? -47.170 8.162 7.450 0.65 12.67 1370 ARG A CA 1
ATOM 3006 C C A ARG A 1 187 ? -46.783 5.565 8.354 0.35 14.10 1370 ARG A C 1
ATOM 3007 C C B ARG A 1 187 ? -47.725 6.756 7.716 0.65 13.79 1370 ARG A C 1
ATOM 3008 O O A ARG A 1 187 ? -46.727 5.181 9.530 0.35 11.99 1370 ARG A O 1
ATOM 3009 O O B ARG A 1 187 ? -47.827 6.374 8.891 0.65 14.68 1370 ARG A O 1
ATOM 3050 N N A GLU A 1 188 ? -47.140 4.752 7.342 0.35 12.58 1371 GLU A N 1
ATOM 3051 N N B GLU A 1 188 ? -47.966 5.934 6.672 0.64 12.70 1371 GLU A N 1
ATOM 3052 C CA A GLU A 1 188 ? -47.622 3.376 7.546 0.35 12.67 1371 GLU A CA 1
ATOM 3053 C CA B GLU A 1 188 ? -48.506 4.564 6.823 0.64 13.39 1371 GLU A CA 1
ATOM 3054 C C A GLU A 1 18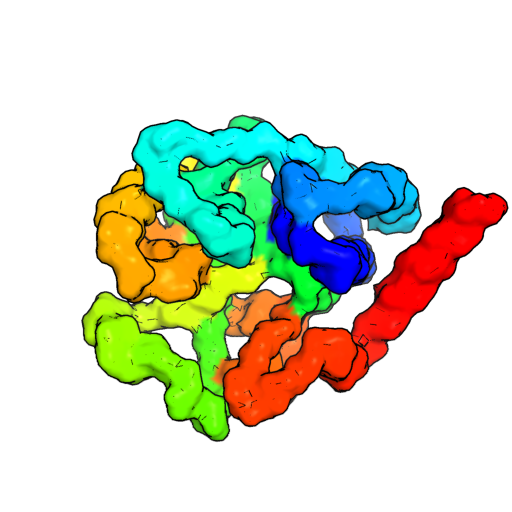8 ? -46.597 2.524 8.294 0.35 16.42 1371 GLU A C 1
ATOM 3055 C C B GLU A 1 188 ? -47.565 3.707 7.627 0.64 15.20 1371 GLU A C 1
ATOM 3056 O O A GLU A 1 188 ? -46.950 1.636 9.058 0.35 16.05 1371 GLU A O 1
ATOM 3057 O O B GLU A 1 188 ? -47.998 2.805 8.304 0.64 14.72 1371 GLU A O 1
ATOM 3080 N N A LEU A 1 189 ? -45.322 2.726 7.990 0.35 12.35 1372 LEU A N 1
ATOM 3081 N N B LEU A 1 189 ? -46.256 3.939 7.493 0.65 12.93 1372 LEU A N 1
ATOM 3082 C CA A LEU A 1 189 ? -44.270 1.940 8.607 0.35 12.25 1372 LEU A CA 1
ATOM 3083 C CA B LEU A 1 189 ? -45.235 3.121 8.168 0.65 12.56 1372 LEU A CA 1
ATOM 3084 C C A LEU A 1 189 ? -43.770 2.521 9.910 0.35 13.87 1372 LEU A C 1
ATOM 3085 C C B LEU A 1 189 ? -44.789 3.651 9.512 0.65 14.42 1372 LEU A C 1
ATOM 3086 O O A LEU A 1 189 ? -42.863 1.942 10.497 0.35 13.70 1372 LEU A O 1
ATOM 3087 O O B LEU A 1 189 ? -43.984 2.994 10.173 0.65 14.59 1372 LEU A O 1
ATOM 3118 N N A ALA A 1 190 ? -44.343 3.668 10.365 0.35 9.31 1373 ALA A N 1
ATOM 3119 N N B ALA A 1 190 ? -45.320 4.773 9.976 0.65 11.97 1373 ALA A N 1
ATOM 3120 C CA A ALA A 1 190 ? -43.996 4.432 11.551 0.35 11.09 1373 ALA A CA 1
ATOM 3121 C CA B ALA A 1 190 ? -44.865 5.414 11.173 0.65 12.20 1373 ALA A CA 1
ATOM 3122 C C A ALA A 1 190 ? -42.560 4.804 11.443 0.35 12.26 1373 ALA A C 1
ATOM 3123 C C B ALA A 1 190 ? -43.365 5.704 11.118 0.65 15.35 1373 ALA A C 1
ATOM 3124 O O A ALA A 1 190 ? -41.886 4.912 12.443 0.35 13.54 1373 ALA A O 1
ATOM 3125 O O B ALA A 1 190 ? -42.686 5.764 12.153 0.65 13.01 1373 ALA A O 1
ATOM 3138 N N A ALA A 1 191 ? -42.115 5.089 10.212 0.35 11.27 1374 ALA A N 1
ATOM 3139 N N B ALA A 1 191 ? -42.856 6.049 9.920 0.65 14.08 1374 ALA A N 1
ATOM 3140 C CA A ALA A 1 191 ? -40.756 5.422 9.903 0.35 12.13 1374 ALA A CA 1
ATOM 3141 C CA B ALA A 1 191 ? -41.413 6.274 9.738 0.65 13.60 1374 ALA A CA 1
ATOM 3142 C C A ALA A 1 191 ? -40.300 6.623 10.656 0.35 13.56 1374 ALA A C 1
ATOM 3143 C C B ALA A 1 191 ? -40.892 7.398 10.596 0.65 16.79 1374 ALA A C 1
ATOM 3144 O O A ALA A 1 191 ? -39.182 6.594 11.109 0.35 13.33 1374 ALA A O 1
ATOM 3145 O O B ALA A 1 191 ? -39.807 7.284 11.140 0.65 16.59 1374 ALA A O 1
ATOM 3158 N N A GLY A 1 192 ? -41.155 7.642 10.783 0.35 11.15 1375 GLY A N 1
ATOM 3159 N N B GLY A 1 192 ? -41.648 8.469 10.733 0.65 14.71 1375 GLY A N 1
ATOM 3160 C CA A GLY A 1 192 ? -40.820 8.881 11.486 0.35 12.43 1375 GLY A CA 1
ATOM 3161 C CA B GLY A 1 192 ? -41.228 9.586 11.563 0.65 16.12 1375 GLY A CA 1
ATOM 3162 C C A GLY A 1 192 ? -40.740 8.719 12.980 0.35 16.47 1375 GLY A C 1
ATOM 3163 C C B GLY A 1 192 ? -41.016 9.253 13.025 0.65 20.01 1375 GLY A C 1
ATOM 3164 O O A GLY A 1 192 ? -39.672 8.841 13.583 0.35 12.56 1375 GLY A O 1
ATOM 3165 O O B GLY A 1 192 ? -40.070 9.753 13.642 0.65 18.07 1375 GLY A O 1
ATOM 3172 N N . ASP A 1 193 ? -41.878 8.377 13.593 1.00 19.17 1376 ASP A N 1
ATOM 3173 C CA . ASP A 1 193 ? -41.843 8.057 15.026 1.00 19.14 1376 ASP A CA 1
ATOM 3174 C C . ASP A 1 193 ? -40.674 7.096 15.229 1.00 18.21 1376 ASP A C 1
ATOM 3175 O O . ASP A 1 193 ? -39.900 7.236 16.186 1.00 22.35 1376 ASP A O 1
ATOM 3185 N N . ARG A 1 194 ? -40.463 6.158 14.291 1.00 19.04 1377 ARG A N 1
ATOM 3186 C CA . ARG A 1 194 ? -39.372 5.216 14.370 1.00 16.86 1377 ARG A CA 1
ATOM 3187 C C . ARG A 1 194 ? -37.995 5.834 14.158 1.00 23.67 1377 ARG A C 1
ATOM 3188 O O . ARG A 1 194 ? -37.052 5.448 14.847 1.00 22.99 1377 ARG A O 1
ATOM 3209 N N . LEU A 1 195 ? -37.855 6.785 13.246 1.00 22.63 1378 LEU A N 1
ATOM 3210 C CA . LEU A 1 195 ? -36.589 7.471 13.034 1.00 21.39 1378 LEU A CA 1
ATOM 3211 C C . LEU A 1 195 ? -36.257 8.295 14.284 1.00 23.88 1378 LEU A C 1
ATOM 3212 O O . LEU A 1 195 ? -35.104 8.225 14.704 1.00 22.92 1378 LEU A O 1
ATOM 3228 N N . ARG A 1 196 ? -37.252 9.032 14.881 1.00 21.06 1379 ARG A N 1
ATOM 3229 C CA . ARG A 1 196 ? -37.001 9.836 16.095 1.00 21.27 1379 ARG A CA 1
ATOM 3230 C C . ARG A 1 196 ? -36.526 8.937 17.236 1.00 25.89 1379 ARG A C 1
ATOM 3231 O O . ARG A 1 196 ? -35.538 9.264 17.921 1.00 25.96 1379 ARG A O 1
ATOM 3252 N N . GLN A 1 197 ? -37.157 7.777 17.415 1.00 23.98 1380 GLN A N 1
ATOM 3253 C CA . GLN A 1 197 ? -36.751 6.898 18.517 1.00 24.41 1380 GLN A CA 1
ATOM 3254 C C . GLN A 1 197 ? -35.366 6.293 18.343 1.00 27.31 1380 GLN A C 1
ATOM 3255 O O . GLN A 1 197 ? -34.585 6.234 19.303 1.00 26.66 1380 GLN A O 1
ATOM 3269 N N . GLN A 1 198 ? -35.033 5.845 17.123 1.00 23.80 1381 GLN A N 1
ATOM 3270 C CA . GLN A 1 198 ? -33.702 5.301 16.892 1.00 22.79 1381 GLN A CA 1
ATOM 3271 C C . GLN A 1 198 ? -32.636 6.380 17.021 1.00 26.06 1381 GLN A C 1
ATOM 3272 O O . GLN A 1 198 ? -31.570 6.128 17.561 1.00 26.35 1381 GLN A O 1
ATOM 3286 N N . TYR A 1 199 ? -32.904 7.564 16.489 1.00 22.94 1382 TYR A N 1
ATOM 3287 C CA . TYR A 1 199 ? -31.965 8.664 16.623 1.00 22.46 1382 TYR A CA 1
ATOM 3288 C C . TYR A 1 199 ? -31.743 8.970 18.131 1.00 25.67 1382 TYR A C 1
ATOM 3289 O O . TYR A 1 199 ? -30.602 9.203 18.542 1.00 27.01 1382 TYR A O 1
ATOM 3307 N N . HIS A 1 200 ? -32.840 9.019 18.919 1.00 21.38 1383 HIS A N 1
ATOM 3308 C CA . HIS A 1 200 ? -32.703 9.342 20.332 1.00 22.03 1383 HIS A CA 1
ATOM 3309 C C . HIS A 1 200 ? -31.786 8.337 21.032 1.00 27.71 1383 HIS A C 1
ATOM 3310 O O . HIS A 1 200 ? -30.885 8.742 21.766 1.00 28.30 1383 HIS A O 1
ATOM 3324 N N . ALA A 1 201 ? -31.987 7.039 20.792 1.00 27.32 1384 ALA A N 1
ATOM 3325 C CA . ALA A 1 201 ? -31.163 6.000 21.417 1.00 27.70 1384 ALA A CA 1
ATOM 3326 C C . ALA A 1 201 ? -29.720 6.048 20.946 1.00 31.33 1384 ALA A C 1
ATOM 3327 O O . ALA A 1 201 ? -28.800 6.059 21.763 1.00 31.76 1384 ALA A O 1
ATOM 3334 N N . LEU A 1 202 ? -29.509 6.104 19.626 1.00 25.60 1385 LEU A N 1
ATOM 3335 C CA . LEU A 1 202 ? -28.151 6.132 19.078 1.00 25.21 1385 LEU A CA 1
ATOM 3336 C C . LEU A 1 202 ? -27.336 7.359 19.503 1.00 29.93 1385 LEU A C 1
ATOM 3337 O O . LEU A 1 202 ? -26.137 7.220 19.756 1.00 28.59 1385 LEU A O 1
ATOM 3353 N N . SER A 1 203 ? -27.958 8.544 19.541 1.00 26.14 1386 SER A N 1
ATOM 3354 C CA . SER A 1 203 ? -27.260 9.788 19.850 1.00 27.13 1386 SER A CA 1
ATOM 3355 C C . SER A 1 203 ? -26.814 9.929 21.321 1.00 32.75 1386 SER A C 1
ATOM 3356 O O . SER A 1 203 ? -26.156 10.927 21.646 1.00 31.64 1386 SER A O 1
ATOM 3364 N N . ALA A 1 204 ? -27.126 8.939 22.194 1.00 31.17 1387 ALA A N 1
ATOM 3365 C CA . ALA A 1 204 ? -26.614 8.932 23.576 1.00 32.05 1387 ALA A CA 1
ATOM 3366 C C . ALA A 1 204 ? -25.074 8.768 23.521 1.00 37.06 1387 ALA A C 1
ATOM 3367 O O . ALA A 1 204 ? -24.364 9.233 24.413 1.00 37.12 1387 ALA A O 1
ATOM 3374 N N . ASP A 1 205 ? -24.570 8.115 22.458 1.00 34.17 1388 ASP A N 1
ATOM 3375 C CA . ASP A 1 205 ? -23.148 7.978 22.182 1.00 32.98 1388 ASP A CA 1
ATOM 3376 C C . ASP A 1 205 ? -22.782 9.192 21.306 1.00 37.75 1388 ASP A C 1
ATOM 3377 O O . ASP A 1 205 ? -23.282 9.280 20.176 1.00 36.20 1388 ASP A O 1
ATOM 3386 N N . PRO A 1 206 ? -21.922 10.135 21.774 1.00 34.77 1389 PRO A N 1
ATOM 3387 C CA . PRO A 1 206 ? -21.577 11.296 20.926 1.00 34.81 1389 PRO A CA 1
ATOM 3388 C C . PRO A 1 206 ? -20.716 10.980 19.688 1.00 38.30 1389 PRO A C 1
ATOM 3389 O O . PRO A 1 206 ? -20.598 11.843 18.822 1.00 38.39 1389 PRO A O 1
ATOM 3400 N N . ASN A 1 207 ? -20.154 9.753 19.575 1.00 35.06 1390 ASN A N 1
ATOM 3401 C CA . ASN A 1 207 ? -19.384 9.313 18.400 1.00 36.22 1390 ASN A CA 1
ATOM 3402 C C . ASN A 1 207 ? -20.311 8.742 17.298 1.00 38.33 1390 ASN A C 1
ATOM 3403 O O . ASN A 1 207 ? -19.850 8.560 16.173 1.00 40.63 1390 ASN A O 1
ATOM 3414 N N . SER A 1 208 ? -21.590 8.434 17.624 1.00 30.73 1391 SER A N 1
ATOM 3415 C CA . SER A 1 208 ? -22.542 7.868 16.665 1.00 27.48 1391 SER A CA 1
ATOM 3416 C C . SER A 1 208 ? -23.107 8.944 15.733 1.00 27.39 1391 SER A C 1
ATOM 3417 O O . SER A 1 208 ? -23.080 10.133 16.048 1.00 26.39 1391 SER A O 1
ATOM 3425 N N . LEU A 1 209 ? -23.594 8.520 14.553 1.00 23.76 1392 LEU A N 1
ATOM 3426 C CA . LEU A 1 209 ? -24.235 9.427 13.599 1.00 22.85 1392 LEU A CA 1
ATOM 3427 C C . LEU A 1 209 ? -23.349 10.650 13.250 1.00 24.73 1392 LEU A C 1
ATOM 3428 O O . LEU A 1 209 ? -23.805 11.778 13.296 1.00 22.62 1392 LEU A O 1
ATOM 3444 N N . ALA A 1 210 ? -22.091 10.418 12.893 1.00 22.15 1393 ALA A N 1
ATOM 3445 C CA . ALA A 1 210 ? -21.197 11.535 12.508 1.00 21.85 1393 ALA A CA 1
ATOM 3446 C C . ALA A 1 210 ? -21.831 12.468 11.432 1.00 25.59 1393 ALA A C 1
ATOM 3447 O O . ALA A 1 210 ? -21.730 13.700 11.497 1.00 24.24 1393 ALA A O 1
ATOM 3454 N N . ASN A 1 211 ? -22.480 11.858 10.433 1.00 22.96 1394 ASN A N 1
ATOM 3455 C CA . ASN A 1 211 ? -23.158 12.576 9.359 1.00 23.88 1394 ASN A CA 1
ATOM 3456 C C . ASN A 1 211 ? -24.636 12.302 9.626 1.00 24.97 1394 ASN A C 1
ATOM 3457 O O . ASN A 1 211 ? -25.197 11.431 9.002 1.00 25.87 1394 ASN A O 1
ATOM 3468 N N . LEU A 1 212 ? -25.235 12.990 10.587 1.00 22.20 1395 LEU A N 1
ATOM 3469 C CA . LEU A 1 212 ? -26.573 12.716 11.115 1.00 21.81 1395 LEU A CA 1
ATOM 3470 C C . LEU A 1 212 ? -27.670 12.457 10.055 1.00 22.72 1395 LEU A C 1
ATOM 3471 O O . LEU A 1 212 ? -28.340 11.426 10.082 1.00 21.76 1395 LEU A O 1
ATOM 3487 N N . ASP A 1 213 ? -27.846 13.376 9.141 1.00 18.99 1396 ASP A N 1
ATOM 3488 C CA . ASP A 1 213 ? -28.894 13.272 8.109 1.00 17.79 1396 ASP A CA 1
ATOM 3489 C C . ASP A 1 213 ? -28.716 12.089 7.148 1.00 21.36 1396 ASP A C 1
ATOM 3490 O O . ASP A 1 213 ? -29.699 11.606 6.577 1.00 19.95 1396 ASP A O 1
ATOM 3499 N N . GLN A 1 214 ? -27.479 11.700 6.917 1.00 17.96 1397 GLN A N 1
ATOM 3500 C CA . GLN A 1 214 ? -27.070 10.677 5.970 1.00 17.18 1397 GLN A CA 1
ATOM 3501 C C . GLN A 1 214 ? -26.939 9.311 6.650 1.00 21.79 1397 GLN A C 1
ATOM 3502 O O . GLN A 1 214 ? -27.451 8.307 6.141 1.00 20.52 1397 GLN A O 1
ATOM 3516 N N . ASP A 1 215 ? -26.242 9.257 7.797 1.00 20.64 1398 ASP A N 1
ATOM 3517 C CA . ASP A 1 215 ? -26.073 8.020 8.551 1.00 20.02 1398 ASP A CA 1
ATOM 3518 C C . ASP A 1 215 ? -27.397 7.444 9.076 1.00 19.96 1398 ASP A C 1
ATOM 3519 O O . ASP A 1 215 ? -27.561 6.234 9.034 1.00 22.63 1398 ASP A O 1
ATOM 3528 N N . LEU A 1 216 ? -28.345 8.268 9.509 1.00 19.57 1399 LEU A N 1
ATOM 3529 C CA . LEU A 1 216 ? -29.582 7.725 10.086 1.00 19.86 1399 LEU A CA 1
ATOM 3530 C C . LEU A 1 216 ? -30.425 6.900 9.062 1.00 21.28 1399 LEU A C 1
ATOM 3531 O O . LEU A 1 216 ? -30.73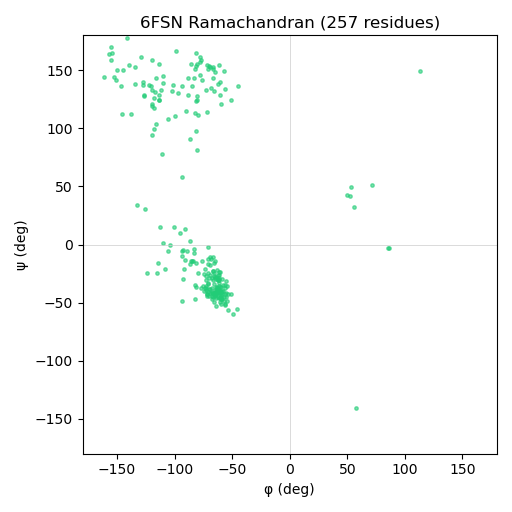3 5.727 9.320 1.00 19.74 1399 LEU A O 1
ATOM 3547 N N . PRO A 1 217 ? -30.763 7.419 7.876 1.00 18.87 1400 PRO A N 1
ATOM 3548 C CA . PRO A 1 217 ? -31.503 6.581 6.921 1.00 18.33 1400 PRO A CA 1
ATOM 3549 C C . PRO A 1 217 ? -30.692 5.380 6.446 1.00 19.33 1400 PRO A C 1
ATOM 3550 O O . PRO A 1 217 ? -31.273 4.302 6.253 1.00 18.72 1400 PRO A O 1
ATOM 3561 N N . ASN A 1 218 ? -29.351 5.531 6.257 1.00 17.47 1401 ASN A N 1
ATOM 3562 C CA . ASN A 1 218 ? -28.518 4.421 5.846 1.00 17.29 1401 ASN A CA 1
ATOM 3563 C C . ASN A 1 218 ? -28.520 3.329 6.914 1.00 20.02 1401 ASN A C 1
ATOM 3564 O O . ASN A 1 218 ? -28.492 2.143 6.585 1.00 20.58 1401 ASN A O 1
ATOM 3575 N N . HIS A 1 219 ? -28.545 3.740 8.200 1.00 19.30 1402 HIS A N 1
ATOM 3576 C CA . HIS A 1 219 ? -28.589 2.807 9.334 1.00 20.94 1402 HIS A CA 1
ATOM 3577 C C . HIS A 1 219 ? -29.917 2.067 9.367 1.00 21.17 1402 HIS A C 1
ATOM 3578 O O . HIS A 1 219 ? -29.958 0.877 9.672 1.00 22.01 1402 HIS A O 1
ATOM 3593 N N . MET A 1 220 ? -31.001 2.775 9.088 1.00 21.11 1403 MET A N 1
ATOM 3594 C CA . MET A 1 220 ? -32.344 2.209 9.167 1.00 19.77 1403 MET A CA 1
ATOM 3595 C C . MET A 1 220 ? -32.850 1.489 7.894 1.00 23.89 1403 MET A C 1
ATOM 3596 O O . MET A 1 220 ? -33.982 0.990 7.892 1.00 22.26 1403 MET A O 1
ATOM 3610 N N . GLN A 1 221 ? -32.032 1.378 6.847 1.00 21.63 1404 GLN A N 1
ATOM 3611 C CA . GLN A 1 221 ? -32.519 0.881 5.563 1.00 20.25 1404 GLN A CA 1
ATOM 3612 C C . GLN A 1 221 ? -32.912 -0.609 5.512 1.00 23.76 1404 GLN A C 1
ATOM 3613 O O . GLN A 1 221 ? -33.559 -1.020 4.543 1.00 22.72 1404 GLN A O 1
ATOM 3627 N N . PHE A 1 222 ? -32.570 -1.416 6.529 1.00 19.58 1405 PHE A N 1
ATOM 3628 C CA . PHE A 1 222 ? -33.063 -2.804 6.554 1.00 20.78 1405 PHE A CA 1
ATOM 3629 C C . PHE A 1 222 ? -34.516 -2.866 7.108 1.00 26.31 1405 PHE A C 1
ATOM 3630 O O . PHE A 1 222 ? -35.174 -3.893 6.920 1.00 27.66 1405 PHE A O 1
ATOM 3647 N N . THR A 1 223 ? -35.013 -1.796 7.770 1.00 22.52 1406 THR A N 1
ATOM 3648 C CA . THR A 1 223 ? -36.348 -1.784 8.382 1.00 20.09 1406 THR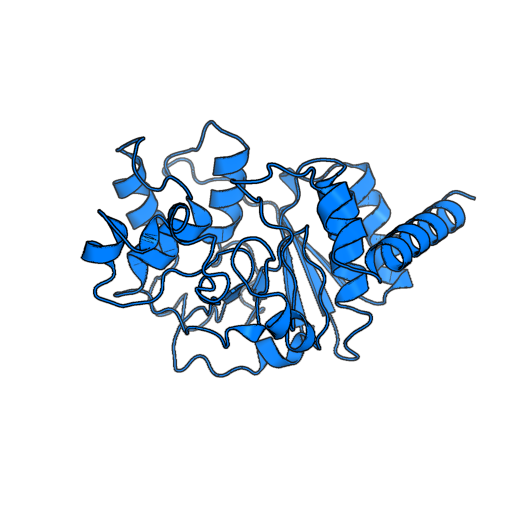 A CA 1
ATOM 3649 C C . THR A 1 223 ? -37.249 -0.638 7.903 1.00 23.60 1406 THR A C 1
ATOM 3650 O O . THR A 1 223 ? -38.470 -0.771 8.011 1.00 25.79 1406 THR A O 1
ATOM 3661 N N . ILE A 1 224 ? -36.667 0.515 7.413 1.00 17.53 1407 ILE A N 1
ATOM 3662 C CA . ILE A 1 224 ? -37.416 1.602 6.779 1.00 16.35 1407 ILE A CA 1
ATOM 3663 C C . ILE A 1 224 ? -36.760 1.608 5.397 1.00 20.11 1407 ILE A C 1
ATOM 3664 O O . ILE A 1 224 ? -35.639 2.113 5.235 1.00 20.67 1407 ILE A O 1
ATOM 3680 N N . PRO A 1 225 ? -37.347 0.910 4.439 1.00 17.85 1408 PRO A N 1
ATOM 3681 C CA . PRO A 1 225 ? -36.676 0.774 3.151 1.00 17.58 1408 PRO A CA 1
ATOM 3682 C C . PRO A 1 225 ? -36.345 2.089 2.473 1.00 14.17 1408 PRO A C 1
ATOM 3683 O O . PRO A 1 225 ? -37.107 3.028 2.463 1.00 16.53 1408 PRO A O 1
ATOM 3694 N N . ILE A 1 226 ? -35.233 2.017 1.709 1.00 16.78 1409 ILE A N 1
ATOM 3695 C CA . ILE A 1 226 ? -34.805 3.079 0.794 1.00 16.25 1409 ILE A CA 1
ATOM 3696 C C . ILE A 1 226 ? -34.920 2.525 -0.626 1.00 15.79 1409 ILE A C 1
ATOM 3697 O O . ILE A 1 226 ? -34.379 1.460 -0.878 1.00 18.38 1409 ILE A O 1
ATOM 3713 N N . ALA A 1 227 ? -35.589 3.268 -1.493 1.00 15.11 1410 ALA A N 1
ATOM 3714 C CA . ALA A 1 227 ? -35.567 2.965 -2.924 1.00 14.75 1410 ALA A CA 1
ATOM 3715 C C . ALA A 1 227 ? -34.238 3.610 -3.440 1.00 14.97 1410 ALA A C 1
ATOM 3716 O O . ALA A 1 227 ? -34.088 4.810 -3.282 1.00 15.79 1410 ALA A O 1
ATOM 3723 N N . THR A 1 228 ? -33.279 2.815 -3.876 1.00 13.35 1411 THR A N 1
ATOM 3724 C CA . THR A 1 228 ? -32.026 3.385 -4.397 1.00 12.99 1411 THR A CA 1
ATOM 3725 C C . THR A 1 228 ? -32.330 4.027 -5.780 1.00 14.71 1411 THR A C 1
ATOM 3726 O O . THR A 1 228 ? -32.714 3.333 -6.723 1.00 15.46 1411 THR A O 1
ATOM 3737 N N . LEU A 1 229 ? -32.214 5.334 -5.859 1.00 14.06 1412 LEU A N 1
ATOM 3738 C CA . LEU A 1 229 ? -32.490 6.030 -7.102 1.00 12.99 1412 LEU A CA 1
ATOM 3739 C C . LEU A 1 229 ? -31.398 5.781 -8.150 1.00 13.97 1412 LEU A C 1
ATOM 3740 O O . LEU A 1 229 ? -30.248 5.560 -7.783 1.00 15.80 1412 LEU A O 1
ATOM 3756 N N . PRO A 1 230 ? -31.779 5.910 -9.414 1.00 13.21 1413 PRO A N 1
ATOM 3757 C CA . PRO A 1 230 ? -30.757 5.959 -10.495 1.00 13.98 1413 PRO A CA 1
ATOM 3758 C C . PRO A 1 230 ? -29.603 6.897 -10.100 1.00 13.41 1413 PRO A C 1
ATOM 3759 O O . PRO A 1 230 ? -29.827 7.990 -9.571 1.00 12.69 1413 PRO A O 1
ATOM 3770 N N . GLN A 1 231 ? -28.394 6.476 -10.347 1.00 14.47 1414 GLN A N 1
ATOM 3771 C CA . GLN A 1 231 ? -27.220 7.260 -10.005 1.00 14.82 1414 GLN A CA 1
ATOM 3772 C C . GLN A 1 231 ? -27.234 8.670 -10.604 1.00 14.56 1414 GLN A C 1
ATOM 3773 O O . GLN A 1 231 ? -26.831 9.636 -9.911 1.00 14.75 1414 GLN A O 1
ATOM 3787 N N . GLU A 1 232 ? -27.837 8.836 -11.750 1.00 13.31 1415 GLU A N 1
ATOM 3788 C CA . GLU A 1 232 ? -27.920 10.135 -12.391 1.00 14.09 1415 GLU A CA 1
ATOM 3789 C C . GLU A 1 232 ? -28.732 11.153 -11.618 1.00 16.24 1415 GLU A C 1
ATOM 3790 O O . GLU A 1 232 ? -28.709 12.340 -11.944 1.00 15.77 1415 GLU A O 1
ATOM 3802 N N . TRP A 1 233 ? -29.516 10.722 -10.627 1.00 13.63 1416 TRP A N 1
ATOM 3803 C CA . TRP A 1 233 ? -30.260 11.702 -9.847 1.00 14.01 1416 TRP A CA 1
ATOM 3804 C C . TRP A 1 233 ? -29.381 12.615 -9.010 1.00 15.42 1416 TRP A C 1
ATOM 3805 O O . TRP A 1 233 ? -29.852 13.699 -8.711 1.00 15.11 1416 TRP A O 1
ATOM 3826 N N . LEU A 1 234 ? -28.138 12.229 -8.656 1.00 13.05 1417 LEU A N 1
ATOM 3827 C CA . LEU A 1 234 ? -27.298 13.089 -7.851 1.00 13.28 1417 LEU A CA 1
ATOM 3828 C C . LEU A 1 234 ? -25.858 12.899 -8.284 1.00 15.52 1417 LEU A C 1
ATOM 3829 O O . LEU A 1 234 ? -25.262 11.836 -8.094 1.00 14.47 1417 LEU A O 1
ATOM 3845 N N . TRP A 1 235 ? -25.295 13.965 -8.889 1.00 13.92 1418 TRP A N 1
ATOM 3846 C CA . TRP A 1 235 ? -23.887 13.996 -9.252 1.00 14.82 1418 TRP A CA 1
ATOM 3847 C C . TRP A 1 235 ? -23.147 15.018 -8.399 1.00 13.58 1418 TRP A C 1
ATOM 3848 O O . TRP A 1 235 ? -23.640 16.141 -8.244 1.00 15.05 1418 TRP A O 1
ATOM 3869 N N . CYS A 1 236 ? -22.022 14.649 -7.868 1.00 14.22 1419 CYS A N 1
ATOM 3870 C CA A CYS A 1 236 ? -21.098 15.516 -7.111 0.50 12.89 1419 CYS A CA 1
ATOM 3871 C CA B CYS A 1 236 ? -21.143 15.610 -7.250 0.50 18.08 1419 CYS A CA 1
ATOM 3872 C C . CYS A 1 236 ? -19.704 15.232 -7.647 1.00 18.59 1419 CYS A C 1
ATOM 3873 O O . CYS A 1 236 ? -19.312 14.060 -7.716 1.00 17.70 1419 CYS A O 1
ATOM 3887 N N . GLU A 1 237 ? -18.939 16.246 -8.004 1.00 16.25 1420 GLU A N 1
ATOM 3888 C CA . GLU A 1 237 ? -17.594 16.042 -8.507 1.00 15.78 1420 GLU A CA 1
ATOM 3889 C C . GLU A 1 237 ? -16.680 15.272 -7.591 1.00 17.74 1420 GLU A C 1
ATOM 3890 O O . GLU A 1 237 ? -15.818 14.545 -8.049 1.00 17.77 1420 GLU A O 1
ATOM 3902 N N . THR A 1 238 ? -16.814 15.448 -6.301 1.00 15.33 1421 THR A N 1
ATOM 3903 C CA . THR A 1 238 ? -15.946 14.749 -5.387 1.00 15.17 1421 THR A CA 1
ATOM 3904 C C . THR A 1 238 ? -15.937 13.247 -5.615 1.00 18.46 1421 THR A C 1
ATOM 3905 O O . THR A 1 238 ? -14.884 12.622 -5.510 1.00 19.49 1421 THR A O 1
ATOM 3916 N N . TRP A 1 239 ? -17.110 12.652 -5.846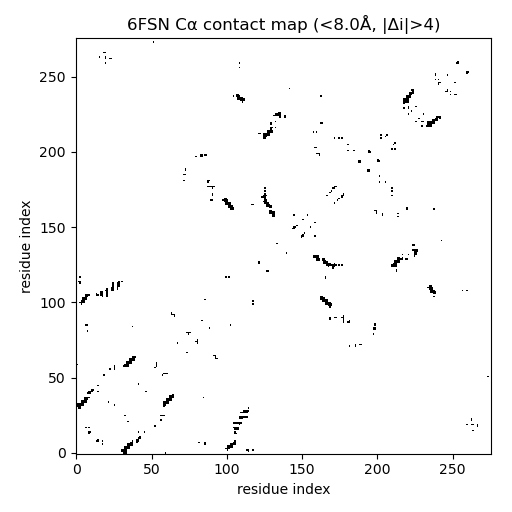 1.00 17.66 1422 TRP A N 1
ATOM 3917 C CA . TRP A 1 239 ? -17.261 11.210 -5.929 1.00 17.73 1422 TRP A CA 1
ATOM 3918 C C . TRP A 1 239 ? -17.512 10.689 -7.317 1.00 17.18 1422 TRP A C 1
ATOM 3919 O O . TRP A 1 239 ? -17.365 9.478 -7.546 1.00 16.64 1422 TRP A O 1
ATOM 3940 N N . CYS A 1 240 ? -17.987 11.521 -8.225 1.00 16.54 1423 CYS A N 1
ATOM 3941 C CA . CYS A 1 240 ? -18.484 11.111 -9.513 1.00 15.74 1423 CYS A CA 1
ATOM 3942 C C . CYS A 1 240 ? -17.578 11.551 -10.628 1.00 18.59 1423 CYS A C 1
ATOM 3943 O O . CYS A 1 240 ? -17.110 12.678 -10.619 1.00 18.86 1423 CYS A O 1
ATOM 3950 N N . SER A 1 241 ? -17.473 10.729 -11.650 1.00 17.76 1424 SER A N 1
ATOM 3951 C CA . SER A 1 241 ? -16.633 10.990 -12.812 1.00 16.92 1424 SER A CA 1
ATOM 3952 C C . SER A 1 241 ? -17.106 12.171 -13.638 1.00 18.38 1424 SER A C 1
ATOM 3953 O O . SER A 1 241 ? -18.289 12.463 -13.767 1.00 19.58 1424 SER A O 1
ATOM 3961 N N . ASP A 1 242 ? -16.153 12.808 -14.340 1.00 17.77 1425 ASP A N 1
ATOM 3962 C CA . ASP A 1 242 ? -16.485 13.869 -15.277 1.00 17.59 1425 ASP A CA 1
ATOM 3963 C C . ASP A 1 242 ? -17.384 13.362 -16.380 1.00 15.65 1425 ASP A C 1
ATOM 3964 O O . ASP A 1 242 ? -18.251 14.082 -16.842 1.00 17.88 1425 ASP A O 1
ATOM 3973 N N . GLU A 1 243 ? -17.147 12.076 -16.821 1.00 19.32 1426 GLU A N 1
ATOM 3974 C CA . GLU A 1 243 ? -17.892 11.420 -17.923 1.00 21.86 1426 GLU A CA 1
ATOM 3975 C C . GLU A 1 243 ? -19.391 11.258 -17.634 1.00 23.39 1426 GLU A C 1
ATOM 3976 O O . GLU A 1 243 ? -20.209 11.240 -18.560 1.00 21.50 1426 GLU A O 1
ATOM 3988 N N . THR A 1 244 ? -19.773 11.186 -16.339 1.00 20.24 1427 THR A N 1
ATOM 3989 C CA . THR A 1 244 ? -21.190 11.026 -15.999 1.00 19.62 1427 THR A CA 1
ATOM 3990 C C . THR A 1 244 ? -21.861 12.344 -15.776 1.00 22.07 1427 THR A C 1
ATOM 3991 O O . THR A 1 244 ? -23.061 12.380 -15.625 1.00 21.47 1427 THR A O 1
ATOM 4002 N N . LEU A 1 245 ? -21.127 13.484 -15.806 1.00 17.50 1428 LEU A N 1
ATOM 4003 C CA . LEU A 1 245 ? -21.810 14.761 -15.629 1.00 16.74 1428 LEU A CA 1
ATOM 4004 C C . LEU A 1 245 ? -22.918 15.044 -16.642 1.00 18.95 1428 LEU A C 1
ATOM 4005 O O . LEU A 1 245 ? -23.983 15.583 -16.325 1.00 18.29 1428 LEU A O 1
ATOM 4021 N N . LYS A 1 246 ? -22.668 14.671 -17.919 1.00 17.56 1429 LYS A N 1
ATOM 4022 C CA . LYS A 1 246 ? -23.618 14.929 -18.983 1.00 18.15 1429 LYS A CA 1
ATOM 4023 C C . LYS A 1 246 ? -24.981 14.247 -18.787 1.00 18.19 1429 LYS A C 1
ATOM 4024 O O . LYS A 1 246 ? -25.971 14.731 -19.300 1.00 20.18 1429 LYS A O 1
ATOM 4043 N N . ASP A 1 247 ? -25.000 13.178 -18.023 1.00 17.42 1430 ASP A N 1
ATOM 4044 C CA . ASP A 1 247 ? -26.226 12.466 -17.697 1.00 17.24 1430 ASP A CA 1
ATOM 4045 C C . ASP A 1 247 ? -26.898 12.971 -16.409 1.00 17.88 1430 ASP A C 1
ATOM 4046 O O . ASP A 1 247 ? -28.050 12.595 -16.142 1.00 17.52 1430 ASP A O 1
ATOM 4055 N N . ALA A 1 248 ? -26.206 13.778 -15.593 1.00 16.73 1431 ALA A N 1
ATOM 4056 C CA . ALA A 1 248 ? -26.695 14.209 -14.285 1.00 16.08 1431 ALA A CA 1
ATOM 4057 C C . ALA A 1 248 ? -27.962 14.984 -14.362 1.00 16.87 1431 ALA A C 1
ATOM 4058 O O . ALA A 1 248 ? -28.078 15.937 -15.116 1.00 18.11 1431 ALA A O 1
ATOM 4065 N N . ARG A 1 249 ? -28.951 14.571 -13.577 1.00 14.64 1432 ARG A N 1
ATOM 4066 C CA . ARG A 1 249 ? -30.195 15.272 -13.467 1.00 15.05 1432 ARG A CA 1
ATOM 4067 C C . ARG A 1 249 ? -30.090 16.471 -12.483 1.00 15.45 1432 ARG A C 1
ATOM 4068 O O . ARG A 1 249 ? -30.788 17.467 -12.661 1.00 15.76 1432 ARG A O 1
ATOM 4089 N N . THR A 1 250 ? -29.325 16.287 -11.408 1.00 14.53 1433 THR A N 1
ATOM 4090 C CA . THR A 1 250 ? -29.070 17.335 -10.419 1.00 14.30 1433 THR A CA 1
ATOM 4091 C C . THR A 1 250 ? -27.630 17.229 -10.025 1.00 15.64 1433 THR A C 1
ATOM 4092 O O . THR A 1 250 ? -27.017 16.148 -10.039 1.00 14.90 1433 THR A O 1
ATOM 4103 N N . ILE A 1 251 ? -27.085 18.378 -9.575 1.00 15.10 1434 ILE A N 1
ATOM 4104 C CA . ILE A 1 251 ? -25.726 18.493 -9.111 1.00 14.86 1434 ILE A CA 1
ATOM 4105 C C . ILE A 1 251 ? -25.723 18.970 -7.658 1.00 14.33 1434 ILE A C 1
ATOM 4106 O O . ILE A 1 251 ? -26.481 19.919 -7.340 1.00 17.22 1434 ILE A O 1
ATOM 4122 N N . ASP A 1 252 ? -24.896 18.362 -6.821 1.00 14.00 1435 ASP A N 1
ATOM 4123 C CA . ASP A 1 252 ? -24.640 18.803 -5.463 1.00 14.30 1435 ASP A CA 1
ATOM 4124 C C . ASP A 1 252 ? -23.224 19.331 -5.434 1.00 17.75 1435 ASP A C 1
ATOM 4125 O O . ASP A 1 252 ? -22.345 18.706 -6.010 1.00 17.07 1435 ASP A O 1
ATOM 4134 N N . LEU A 1 253 ? -22.974 20.453 -4.732 1.00 15.85 1436 LEU A N 1
ATOM 4135 C CA . LEU A 1 253 ? -21.615 21.025 -4.641 1.00 16.76 1436 LEU A CA 1
ATOM 4136 C C . LEU A 1 253 ? -20.979 20.497 -3.404 1.00 20.20 1436 LEU A C 1
ATOM 4137 O O . LEU A 1 253 ? -20.542 21.278 -2.554 1.00 20.11 1436 LEU A O 1
ATOM 4153 N N . CYS A 1 254 ? -20.871 19.170 -3.279 1.00 17.96 1437 CYS A N 1
ATOM 4154 C CA . CYS A 1 254 ? -20.373 18.597 -2.051 1.00 17.91 1437 CYS A CA 1
ATOM 4155 C C . CYS A 1 254 ? -18.868 18.829 -1.845 1.00 20.26 1437 CYS A C 1
ATOM 4156 O O . CYS A 1 254 ? -18.112 19.054 -2.794 1.00 20.98 1437 CYS A O 1
ATOM 4163 N N . ASN A 1 255 ? -18.486 18.898 -0.571 1.00 18.44 1438 ASN A N 1
ATOM 4164 C CA . ASN A 1 255 ? -17.107 19.182 -0.171 1.00 20.52 1438 ASN A CA 1
ATOM 4165 C C . ASN A 1 255 ? -16.162 18.150 -0.695 1.00 20.99 1438 ASN A C 1
ATOM 4166 O O . ASN A 1 255 ? -16.512 16.971 -0.780 1.00 19.96 1438 ASN A O 1
ATOM 4177 N N . ASN A 1 256 ? -14.994 18.605 -1.139 1.00 20.18 1439 ASN A N 1
ATOM 4178 C CA . ASN A 1 256 ? -13.955 17.741 -1.628 1.00 21.16 1439 ASN A CA 1
ATOM 4179 C C . ASN A 1 256 ? -12.855 17.694 -0.550 1.00 24.88 1439 ASN A C 1
ATOM 4180 O O . ASN A 1 256 ? -12.170 18.703 -0.327 1.00 23.11 1439 ASN A O 1
ATOM 4191 N N . PRO A 1 257 ? -12.715 16.557 0.158 1.00 22.58 1440 PRO A N 1
ATOM 4192 C CA . PRO A 1 257 ? -11.735 16.478 1.252 1.00 23.43 1440 PRO A CA 1
ATOM 4193 C C . PRO A 1 257 ? -10.279 16.504 0.784 1.00 30.66 1440 PRO A C 1
ATOM 4194 O O . PRO A 1 257 ? -9.402 16.818 1.591 1.00 30.14 1440 PRO A O 1
ATOM 4205 N N . MET A 1 258 ? -10.019 16.226 -0.513 1.00 29.08 1441 MET A N 1
ATOM 4206 C CA . MET A 1 258 ? -8.671 16.250 -1.080 1.00 30.53 1441 MET A CA 1
ATOM 4207 C C . MET A 1 258 ? -8.247 17.673 -1.440 1.00 34.50 1441 MET A C 1
ATOM 4208 O O . MET A 1 258 ? -7.117 18.055 -1.124 1.00 36.58 1441 MET A O 1
ATOM 4222 N N . THR A 1 259 ? -9.113 18.450 -2.116 1.00 28.48 1442 THR A N 1
ATOM 4223 C CA . THR A 1 259 ? -8.767 19.801 -2.562 1.00 27.66 1442 THR A CA 1
ATOM 4224 C C . THR A 1 259 ? -9.150 20.901 -1.591 1.00 32.03 1442 THR A C 1
ATOM 4225 O O . THR A 1 259 ? -8.573 21.990 -1.655 1.00 31.65 1442 THR A O 1
ATOM 4236 N N . LYS A 1 260 ? -10.227 20.690 -0.808 1.00 29.24 1443 LYS A N 1
ATOM 4237 C CA . LYS A 1 260 ? -10.769 21.676 0.110 1.00 28.97 1443 LYS A CA 1
ATOM 4238 C C . LYS A 1 260 ? -11.105 22.978 -0.658 1.00 31.68 1443 LYS A C 1
ATOM 4239 O O . LYS A 1 260 ? -11.003 24.067 -0.099 1.00 31.93 1443 LYS A O 1
ATOM 4258 N N . GLU A 1 261 ? -11.517 22.867 -1.952 1.00 27.13 1444 GLU A N 1
ATOM 4259 C CA . GLU A 1 261 ? -11.848 24.033 -2.774 1.00 26.64 1444 GLU A CA 1
ATOM 4260 C C . GLU A 1 261 ? -13.016 24.817 -2.205 1.00 31.85 1444 GLU A C 1
ATOM 4261 O O . GLU A 1 261 ? -14.007 24.183 -1.831 1.00 30.23 1444 GLU A O 1
ATOM 4273 N N . PRO A 1 262 ? -12.987 26.172 -2.198 1.00 28.98 1445 PRO A N 1
ATOM 4274 C CA . PRO A 1 262 ? -14.142 26.922 -1.678 1.00 28.98 1445 PRO A CA 1
ATOM 4275 C C . PRO A 1 262 ? -15.446 26.684 -2.450 1.00 30.80 1445 PRO A C 1
ATOM 4276 O O . PRO A 1 262 ? -15.438 26.372 -3.638 1.00 26.86 1445 PRO A O 1
ATOM 4287 N N . LYS A 1 263 ? -16.561 26.879 -1.758 1.00 28.56 1446 LYS A N 1
ATOM 4288 C CA . LYS A 1 263 ? -17.919 26.634 -2.256 1.00 27.22 1446 LYS A CA 1
ATOM 4289 C C . LYS A 1 263 ? -18.285 27.384 -3.538 1.00 30.20 1446 LYS A C 1
ATOM 4290 O O . LYS A 1 263 ? -18.744 26.762 -4.495 1.00 28.63 1446 LYS A O 1
ATOM 4309 N N . LEU A 1 264 ? -18.079 28.719 -3.571 1.00 28.27 1447 LEU A N 1
ATOM 4310 C CA . LEU A 1 264 ? -18.404 29.504 -4.753 1.00 28.23 1447 LEU A CA 1
ATOM 4311 C C . LEU A 1 264 ? -17.444 29.195 -5.898 1.00 26.65 1447 LEU A C 1
ATOM 4312 O O . LEU A 1 264 ? -17.853 29.300 -7.036 1.00 25.89 1447 LEU A O 1
ATOM 4328 N N . ASP A 1 265 ? -16.192 28.804 -5.614 1.00 25.56 1448 ASP A N 1
ATOM 4329 C CA . ASP A 1 265 ? -15.266 28.460 -6.695 1.00 25.13 1448 ASP A CA 1
ATOM 4330 C C . ASP A 1 265 ? -15.770 27.183 -7.382 1.00 28.30 1448 ASP A C 1
ATOM 4331 O O . ASP A 1 265 ? -15.812 27.148 -8.608 1.00 28.16 1448 ASP A O 1
ATOM 4340 N N . ARG A 1 266 ? -16.193 26.163 -6.584 1.00 25.11 1449 ARG A N 1
ATOM 4341 C CA . ARG A 1 266 ? -16.762 24.895 -7.094 1.00 23.84 1449 ARG A CA 1
ATOM 4342 C C . ARG A 1 266 ? -17.956 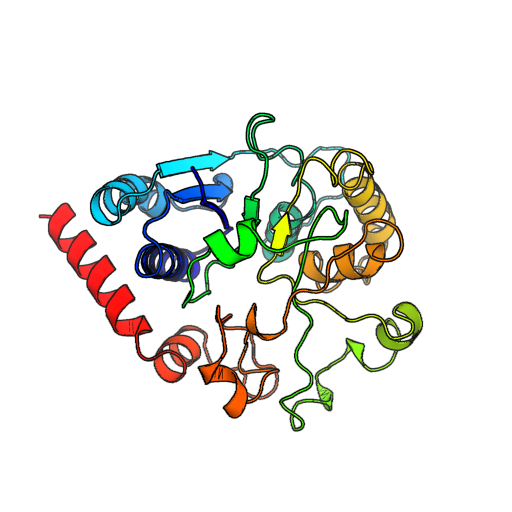25.209 -7.980 1.00 22.66 1449 ARG A C 1
ATOM 4343 O O . ARG A 1 266 ? -18.078 24.674 -9.071 1.00 21.78 1449 ARG A O 1
ATOM 4364 N N . ALA A 1 267 ? -18.892 26.020 -7.492 1.00 20.85 1450 ALA A N 1
ATOM 4365 C CA . ALA A 1 267 ? -20.092 26.407 -8.241 1.00 21.43 1450 ALA A CA 1
ATOM 4366 C C . ALA A 1 267 ? -19.776 26.995 -9.632 1.00 25.12 1450 ALA A C 1
ATOM 4367 O O . ALA A 1 267 ? -20.269 26.517 -10.656 1.00 24.49 1450 ALA A O 1
ATOM 4374 N N . ARG A 1 268 ? -18.958 28.052 -9.665 1.00 23.79 1451 ARG A N 1
ATOM 4375 C CA . ARG A 1 268 ? -18.640 28.716 -10.917 1.00 23.46 1451 ARG A CA 1
ATOM 4376 C C . ARG A 1 268 ? -17.856 27.837 -11.876 1.00 24.36 1451 ARG A C 1
ATOM 4377 O O . ARG A 1 268 ? -18.091 27.904 -13.079 1.00 25.09 1451 ARG A O 1
ATOM 4398 N N . ARG A 1 269 ? -16.925 27.052 -11.349 1.00 21.57 1452 ARG A N 1
ATOM 4399 C CA . ARG A 1 269 ? -16.079 26.193 -12.175 1.00 20.36 1452 ARG A CA 1
ATOM 4400 C C . ARG A 1 269 ? -16.832 24.995 -12.770 1.00 23.25 1452 ARG A C 1
ATOM 4401 O O . ARG A 1 269 ? -16.684 24.689 -13.954 1.00 23.20 1452 ARG A O 1
ATOM 4422 N N . GLN A 1 270 ? -17.679 24.346 -11.950 1.00 20.95 1453 GLN A N 1
ATOM 4423 C CA . GLN A 1 270 ? -18.350 23.139 -12.384 1.00 19.87 1453 GLN A CA 1
ATOM 4424 C C . GLN A 1 270 ? -19.585 23.341 -13.205 1.00 23.06 1453 GLN A C 1
ATOM 4425 O O . GLN A 1 270 ? -19.885 22.515 -14.071 1.00 22.97 1453 GLN A O 1
ATOM 4439 N N . VAL A 1 271 ? -20.358 24.385 -12.917 1.00 20.53 1454 VAL A N 1
ATOM 4440 C CA . VAL A 1 271 ? -21.658 24.591 -13.512 1.00 19.80 1454 VAL A CA 1
ATOM 4441 C C . VAL A 1 271 ? -21.694 25.851 -14.358 1.00 25.53 1454 VAL A C 1
ATOM 4442 O O . VAL A 1 271 ? -21.836 26.947 -13.817 1.00 23.89 1454 VAL A O 1
ATOM 4455 N N . PRO A 1 272 ? -21.647 25.724 -15.694 1.00 24.19 1455 PRO A N 1
ATOM 4456 C CA . PRO A 1 272 ? -21.581 26.929 -16.537 1.00 26.41 1455 PRO A CA 1
ATOM 4457 C C . PRO A 1 272 ? -22.760 27.893 -16.428 1.00 31.25 1455 PRO A C 1
ATOM 4458 O O . PRO A 1 272 ? -22.554 29.105 -16.551 1.00 34.12 1455 PRO A O 1
ATOM 4469 N N . GLU A 1 273 ? -23.964 27.384 -16.147 1.00 24.20 1456 GLU A N 1
ATOM 4470 C CA . GLU A 1 273 ? -25.169 28.179 -16.026 1.00 23.52 1456 GLU A CA 1
ATOM 4471 C C . GLU A 1 273 ? -25.354 28.817 -14.640 1.00 26.27 1456 GLU A C 1
ATOM 4472 O O . GLU A 1 273 ? -26.310 29.565 -14.465 1.00 24.41 1456 GLU A O 1
ATOM 4484 N N . TRP A 1 274 ? -24.469 28.528 -13.675 1.00 24.97 1457 TRP A N 1
ATOM 4485 C CA . TRP A 1 274 ? -24.573 29.059 -12.306 1.00 25.10 1457 TRP A CA 1
ATOM 4486 C C . TRP A 1 274 ? -24.522 30.567 -12.298 1.00 26.77 1457 TRP A C 1
ATOM 4487 O O . TRP A 1 274 ? -25.363 31.173 -11.647 1.00 25.81 1457 TRP A O 1
ATOM 4508 N N . THR A 1 275 ? -23.532 31.167 -12.977 1.00 26.33 1458 THR A N 1
ATOM 4509 C CA . THR A 1 275 ? -23.420 32.641 -13.021 1.00 25.93 1458 THR A CA 1
ATOM 4510 C C . THR A 1 275 ? -24.636 33.258 -13.673 1.00 29.87 1458 THR A C 1
ATOM 4511 O O . THR A 1 275 ? -25.092 34.305 -13.226 1.00 31.38 1458 THR A O 1
ATOM 4522 N N . LYS A 1 276 ? -25.211 32.595 -14.694 1.00 26.17 1459 LYS A N 1
ATOM 4523 C CA . LYS A 1 276 ? -26.425 33.072 -15.357 1.00 26.65 1459 LYS A CA 1
ATOM 4524 C C . LYS A 1 276 ? -27.607 33.187 -14.358 1.00 29.82 1459 LYS A C 1
ATOM 4525 O O . LYS A 1 276 ? -28.281 34.217 -14.325 1.00 31.56 1459 LYS A O 1
ATOM 4544 N N . TYR A 1 277 ? -27.837 32.155 -13.533 1.00 24.85 1460 TYR A N 1
ATOM 4545 C CA . TYR A 1 277 ? -28.917 32.198 -12.543 1.00 22.28 1460 TYR A CA 1
ATOM 4546 C C . TYR A 1 277 ? -28.618 33.252 -11.472 1.00 25.30 1460 TYR A C 1
ATOM 4547 O O . TYR A 1 277 ? -29.521 33.992 -11.086 1.00 26.05 1460 TYR A O 1
ATOM 4565 N N . ASP A 1 278 ? -27.372 33.273 -10.984 1.00 23.68 1461 ASP A N 1
ATOM 4566 C CA . ASP A 1 278 ? -26.933 34.246 -9.966 1.00 24.18 1461 ASP A CA 1
ATOM 4567 C C . ASP A 1 278 ? -27.155 35.693 -10.461 1.00 28.86 1461 ASP A C 1
ATOM 4568 O O . ASP A 1 278 ? -27.713 36.510 -9.730 1.00 27.40 1461 ASP A O 1
ATOM 4577 N N . GLU A 1 279 ? -26.718 35.996 -11.687 1.00 27.63 1462 GLU A N 1
ATOM 4578 C CA . GLU A 1 279 ? -26.891 37.341 -12.284 1.00 27.51 1462 GLU A CA 1
ATOM 4579 C C . GLU A 1 279 ? -28.366 37.707 -12.549 1.00 34.28 1462 GLU A C 1
ATOM 4580 O O . GLU A 1 279 ? -28.749 38.874 -12.425 1.00 33.46 1462 GLU A O 1
ATOM 4592 N N . GLU A 1 280 ? -29.192 36.716 -12.899 1.00 32.05 1463 GLU A N 1
ATOM 4593 C CA . GLU A 1 280 ? -30.615 36.882 -13.177 1.00 32.68 1463 GLU A CA 1
ATOM 4594 C C . GLU A 1 280 ? -31.371 37.218 -11.894 1.00 34.46 1463 GLU A C 1
ATOM 4595 O O . GLU A 1 280 ? -32.250 38.081 -11.899 1.00 34.83 1463 GLU A O 1
ATOM 4607 N N . ILE A 1 281 ? -31.031 36.544 -10.798 1.00 28.29 1464 ILE A N 1
ATOM 4608 C CA . ILE A 1 281 ? -31.651 36.778 -9.489 1.00 26.40 1464 ILE A CA 1
ATOM 4609 C C . ILE A 1 281 ? -31.214 38.165 -8.966 1.00 30.82 1464 ILE A C 1
ATOM 4610 O O . ILE A 1 281 ? -32.043 38.876 -8.399 1.00 31.57 1464 ILE A O 1
ATOM 4626 N N . ALA A 1 282 ? -29.945 38.546 -9.189 1.00 28.49 1465 ALA A N 1
ATOM 4627 C CA . ALA A 1 282 ? -29.429 39.871 -8.806 1.00 29.60 1465 ALA A CA 1
ATOM 4628 C C . ALA A 1 282 ? -30.096 40.963 -9.663 1.00 37.77 1465 ALA A C 1
ATOM 4629 O O . ALA A 1 282 ? -30.402 42.027 -9.129 1.00 38.25 1465 ALA A O 1
ATOM 4636 N N . GLU A 1 283 ? -30.360 40.701 -10.967 1.00 35.97 1466 GLU A N 1
ATOM 4637 C CA . GLU A 1 283 ? -31.084 41.656 -11.822 1.00 36.04 1466 GLU A CA 1
ATOM 4638 C C . GLU A 1 283 ? -32.528 41.835 -11.306 1.00 40.00 1466 GLU A C 1
ATOM 4639 O O . GLU A 1 283 ? -33.008 42.973 -11.257 1.00 40.21 1466 GLU A O 1
ATOM 4651 N N . LEU A 1 284 ? -33.207 40.728 -10.903 1.00 34.78 1467 LEU A N 1
ATOM 4652 C CA . LEU A 1 284 ? -34.561 40.784 -10.324 1.00 33.59 1467 LEU A CA 1
ATOM 4653 C C . LEU A 1 284 ? -34.544 41.608 -9.024 1.00 40.03 1467 LEU A C 1
ATOM 4654 O O . LEU A 1 284 ? -35.486 42.360 -8.768 1.00 39.74 1467 LEU A O 1
ATOM 4670 N N . ALA A 1 285 ? -33.492 41.448 -8.198 1.00 38.35 1468 ALA A N 1
ATOM 4671 C CA . ALA A 1 285 ? -33.352 42.189 -6.941 1.00 38.93 1468 ALA A CA 1
ATOM 4672 C C . ALA A 1 285 ? -33.213 43.707 -7.183 1.00 47.61 1468 ALA A C 1
ATOM 4673 O O . ALA A 1 285 ? -33.873 44.486 -6.494 1.00 46.88 1468 ALA A O 1
ATOM 4680 N N . ARG A 1 286 ? -32.410 44.120 -8.187 1.00 47.11 1469 ARG A N 1
ATOM 4681 C CA . ARG A 1 286 ? -32.259 45.544 -8.527 1.00 48.36 1469 ARG A CA 1
ATOM 4682 C C . ARG A 1 286 ? -33.541 46.130 -9.153 1.00 53.93 1469 ARG A C 1
ATOM 4683 O O . ARG A 1 286 ? -33.782 47.331 -9.026 1.00 53.31 1469 ARG A O 1
ATOM 4704 N N . ARG A 1 287 ? -34.366 45.285 -9.795 1.00 51.67 1470 ARG A N 1
ATOM 4705 C CA . ARG A 1 287 ? -35.645 45.686 -10.399 1.00 52.04 1470 ARG A CA 1
ATOM 4706 C C . ARG A 1 287 ? -36.680 45.989 -9.301 1.00 57.79 1470 ARG A C 1
ATOM 4707 O O . ARG A 1 287 ? -37.439 46.954 -9.410 1.00 57.20 1470 ARG A O 1
ATOM 4728 N N . VAL A 1 288 ? -36.723 45.141 -8.260 1.00 55.28 1471 VAL A N 1
ATOM 4729 C CA . VAL A 1 288 ? -37.633 45.294 -7.121 1.00 55.88 1471 VAL A CA 1
ATOM 4730 C C . VAL A 1 288 ? -37.193 46.487 -6.252 1.00 61.95 1471 VAL A C 1
ATOM 4731 O O . VAL A 1 288 ? -38.047 47.228 -5.772 1.00 60.94 1471 VAL A O 1
ATOM 4744 N N . ARG A 1 289 ? -35.872 46.650 -6.042 1.00 61.53 1472 ARG A N 1
ATOM 4745 C CA . ARG A 1 289 ? -35.291 47.715 -5.208 1.00 63.15 1472 ARG A CA 1
ATOM 4746 C C . ARG A 1 289 ? -35.619 49.126 -5.717 1.00 70.86 1472 ARG A C 1
ATOM 4747 O O . ARG A 1 289 ? -35.937 49.997 -4.904 1.00 70.59 1472 ARG A O 1
ATOM 4768 N N . GLU A 1 290 ? -35.590 49.338 -7.050 1.00 69.93 1473 GLU A N 1
ATOM 4769 C CA . GLU A 1 290 ? -35.896 50.633 -7.672 1.00 70.99 1473 GLU A CA 1
ATOM 4770 C C . GLU A 1 290 ? -37.379 50.702 -8.088 1.00 77.17 1473 GLU A C 1
ATOM 4771 O O . GLU A 1 290 ? -37.686 50.886 -9.266 1.00 76.56 1473 GLU A O 1
#

B-factor: mean 26.15, std 13.29, range [3.0, 126.1]

Solvent-accessible surface area: 12822 Å² total; per-residue (Å²): 64,78,0,8,0,1,2,12,3,37,39,166,60,78,11,90,3,1,16,1,0,0,0,0,0,25,89,66,15,160,58,82,3,36,3,5,2,2,37,71,17,15,37,110,85,10,67,102,35,1,59,66,0,12,90,79,30,55,13,146,72,70,54,12,101,57,161,10,25,158,124,2,86,107,25,214,108,118,101,37,44,23,52,0,5,10,1,1,0,1,25,64,11,9,56,150,102,20,91,44,0,0,0,0,32,1,7,1,1,0,66,14,38,0,54,56,0,28,116,44,90,14,143,41,5,0,0,0,1,0,22,18,6,73,53,35,118,114,2,78,80,94,3,89,13,94,96,59,139,27,42,122,58,6,170,80,95,46,6,2,11,6,5,0,1,0,0,33,0,130,76,1,78,126,45,40,0,3,92,81,0,18,104,60,0,46,64,44,13,67,72,126,134,30,14,69,41,0,9,20,6,0,1,0,31,9,14,102,62,0,55,22,16,62,3,57,70,68,4,3,9,2,32,2,21,2,22,100,134,54,41,157,79,8,57,0,0,6,1,23,104,21,60,107,77,164,35,83,26,44,65,20,0,112,133,18,1,106,33,2,53,100,2,27,118,60,17,54,100,8,39,187,128,64,195,165

Radius of gyration: 18.23 Å; Cα contacts (8 Å, |Δi|>4): 459; chains: 1; bounding box: 44×57×44 Å

Foldseek 3Di:
DLAEEEEEAADPVLLLLLLQQVLLLLVAAPDAYEYEYAPPRDDPVSVVCVVLSCVVSPHHYYYFHDDDDPVFDADPDVVVNRLCVLAQQLQPRDDPPDFKYKYAYSNKRFQHNCSVVVPDDQPLFQKAFAAFAQAPVVLVVVPPCCDDPNVVQQVPPGQGDQNMMMGRNVSCVVLVVNVVLRVVCRVQVVPVVPCPVVNRRSCSNCCVPRNYRHDDNLAEDEVQNHDPVCPVSHRMYHPDARPVPRDDSVVSQVVPPVCSVVSSVVVVVSVVVVVD

Nearest PDB structures (foldseek):
  7zlu-assembly1_A  TM=1.003E+00  e=4.811E-60  Thermochaetoides thermophila
  5mu1-assembly1_A  TM=9.958E-01  e=1.141E-54  Thermochaetoides thermophila DSM 1495
  5n2j-assembly1_A  TM=9.942E-01  e=2.775E-54  Thermochaetoides thermophila DSM 1495
  6trf-assembly1_A  TM=9.918E-01  e=1.471E-54  Thermochaetoides thermophila DSM 1495
  6trt-assembly1_A  TM=9.939E-01  e=2.956E-54  Thermochaetoides thermophila DSM 1495

InterPro domains:
  IPR009448 UDP-glucose:Glycoprotein Glucosyltransferase [PF06427] (1042-1151)
  IPR009448 UDP-glucose:Glycoprotein Glucosyltransferase [PTHR11226] (19-1487)
  IPR029044 Nucleotide-diphospho-sugar transferases [G3DSA:3.90.550.10] (1201-1464)
  IPR029044 Nucleotide-diphospho-sugar transferases [SSF53448] (1200-1464)
  IPR040497 Glucosyltransferase 24, catalytic domain [PF18404] (1200-1467)
  IPR040525 UDP-glucose:glycoprotein glucosyltransferase, thioredoxin-like domain 4 [PF18403] (671-867)
  IPR040692 UGGT, thioredoxin-like domain 3 [PF18402] (416-659)
  IPR040693 UGGT, thioredoxin-like domain 1 [PF18400] (41-224)
  IPR040694 UGGT, thioredoxin-like domain 2 [PF18401] (278-409)

Sequence (276 aa):
AEINIFSVASGHHLYERMLNIMMASVMMHHTNHTVKFWFIEQFLSPSFKDFIPHMAAEYGFKYEMVTYKWPHWLRQQKEKQREIWGYKILFLDVLFPLSLDKVIFVDADQIVRTDMYDLVEHPLDGAPYGFAPMCDSRVEMEGYRFWKTGYWANYLKGKPYHISALLYVVDDLLQQRRFFRREELLAAAAGGDRLRQQYHALSADPNSLANLDQDLPNHMQFTIPIATLPQEWLWCCETWCSDETLKDARTIDLCNNPMTKEPKLDRARRQVPEWTKYDEEIAELARRVRE

Organism: Chaetomium thermophilum (strain DSM 1495 / CBS 144.50 / IMI 039719) (NCBI:txid759272)